Protein AF-A0A6P7SUE7-F1 (afdb_monomer_lite)

Foldseek 3Di:
DPPDPPPPDPPVVVPPDDDDDDDPPPCPVVDDDDDDAAQAADPPDPPPVLRCCSNPNDFQWKDAPRGIHRDLSRCVSNPDDSVRIHSDPPPDPPDPDDPDDADPDWDWDFDQFKTFTAGPVRHTPDIDTDDHDPPQWHQDPVVRGTDHDDDPVDDPADKDFDDPVQWDADPVRWIAGPQQRDTHDPVQWDDDPVGIIGHPPVDPNRVCPVVVVVVVVLVVCLVVLLVVLVVVLVVLVVPVVNVALLSVLVNQLSVLVNLLSVLVVCLVVDPDPVVNVVSVLSNQLSVQLNVLSVVLSVVVVCCVVVPVDDPDDPVVSVVSSVVSVCRSNVVSVVVSVVVVCVVPPPDCPVVVVVVVVVVVVVVVD

Radius of gyration: 38.29 Å; chains: 1; bounding box: 86×47×106 Å

Sequence (365 aa):
MMDIDLSLFPDKIQNHCQTLFEAPSNYKDYKYNCIHYVAKCPPDVTNASLVSSCMFGPMAIVKSNGTKFRNTHCAICNGFHINDIFCNVTIDERSPYLTPQYPLTIIFNYNDNYFEVSNMFQRKLYSKQLPSCSQGYFYDEQKKRCRHFHYNSRLDCTAKRLEKSEYYITSDGDLYLNASNILLNQSAFIHDPQGISICVNNRTHGMGKYYTFASYITLVGLVTSIPALFITIIVYLCIPDLLTLPGKLLISLLLSLFTAELLLLISPQVTSSSLCTTIAVLMHYFFLAAFFWMNVMSFDAWYTFSGFTPLRSTEKDTKRLVYYSLYAWICPLIIVTISLVFQYAPGNHALSQNMEKDFFVGLQI

Secondary structure (DSSP, 8-state):
-----GGGS-TTTTTT-----PPPS--GGG-PPPPP-B-S--TT---HHHHHHHHHS----EEETTEEESSHHHHHHTT--GGG-B------S--SS------S-EEEEEETTEEEEEETT--EEEEEEPPPPPTTEEEETTTTEEEE-----S-SS-EEEPPTTTEEE-TTSPEEETTTTEEE-TTSEEEETTEEEEE--S--SSTHHHHHHHHHHHHHHHHHHHHHHHHHHHHHHH-GGG-SHHHHHHHHHHHHHHHHHHHHHHGGG---HHHHHHHHHHHHHHHHHHHHHHHHHHHHHHHHHTT------HHHHHHHHHHHHHHHHHHHHHHHHHHHHHHHSTT-HHHHHHHHHHHHHHT--

Organism: NCBI:txid2607531

InterPro domains:
  IPR000832 GPCR, family 2, secretin-like [PF00002] (214-343)
  IPR017452 GPCR, rhodopsin-like, 7TM [PS50262] (208-365)
  IPR017981 GPCR, family 2-like, 7TM [PS50261] (214-365)
  IPR053231 G-protein coupled receptor LN-TM7 [PTHR45902] (92-346)
  IPR059445 Protein of unknown function DUF8401 [PF28443] (14-146)

pLDDT: mean 71.53, std 18.9, range [25.62, 96.62]

Structure (mmCIF, N/CA/C/O backbone):
data_AF-A0A6P7SUE7-F1
#
_entry.id   AF-A0A6P7SUE7-F1
#
loop_
_atom_site.group_PDB
_atom_site.id
_atom_site.type_symbol
_atom_site.label_atom_id
_atom_site.label_alt_id
_atom_site.label_comp_id
_atom_site.label_asym_id
_atom_site.label_entity_id
_atom_site.label_seq_id
_atom_site.pdbx_PDB_ins_code
_atom_site.Cartn_x
_atom_site.Cartn_y
_atom_site.Cartn_z
_atom_site.occupancy
_atom_site.B_iso_or_equiv
_atom_site.auth_seq_id
_atom_site.auth_comp_id
_atom_site.auth_asym_id
_atom_site.auth_atom_id
_atom_site.pdbx_PDB_model_num
ATOM 1 N N . MET A 1 1 ? 18.409 15.998 -56.924 1.00 26.27 1 MET A N 1
ATOM 2 C CA . MET A 1 1 ? 18.522 16.974 -55.828 1.00 26.27 1 MET A CA 1
ATOM 3 C C . MET A 1 1 ? 18.180 16.195 -54.576 1.00 26.27 1 MET A C 1
ATOM 5 O O . MET A 1 1 ? 17.036 15.793 -54.438 1.00 26.27 1 MET A O 1
ATOM 9 N N . MET A 1 2 ? 19.189 15.766 -53.818 1.00 25.62 2 MET A N 1
ATOM 10 C CA . MET A 1 2 ? 18.958 15.195 -52.491 1.00 25.62 2 MET A CA 1
ATOM 11 C C . MET A 1 2 ? 18.974 16.394 -51.556 1.00 25.62 2 MET A C 1
ATOM 13 O O . MET A 1 2 ? 20.034 16.986 -51.363 1.00 25.62 2 MET A O 1
ATOM 17 N N . ASP A 1 3 ? 17.800 16.795 -51.083 1.00 27.28 3 ASP A N 1
ATOM 18 C CA . ASP A 1 3 ? 17.699 17.759 -49.998 1.00 27.28 3 ASP A CA 1
ATOM 19 C C . ASP A 1 3 ? 18.236 17.074 -48.745 1.00 27.28 3 ASP A C 1
ATOM 21 O O . ASP A 1 3 ? 17.674 16.100 -48.243 1.00 27.28 3 ASP A O 1
ATOM 25 N N . ILE A 1 4 ? 19.404 17.532 -48.309 1.00 36.34 4 ILE A N 1
ATOM 26 C CA . ILE A 1 4 ? 19.971 17.166 -47.020 1.00 36.34 4 ILE A CA 1
ATOM 27 C C . ILE A 1 4 ? 19.111 17.884 -45.986 1.00 36.34 4 ILE A C 1
ATOM 29 O O . ILE A 1 4 ? 19.088 19.114 -45.950 1.00 36.34 4 ILE A O 1
ATOM 33 N N . ASP A 1 5 ? 18.382 17.123 -45.175 1.00 35.59 5 ASP A N 1
ATOM 34 C CA . ASP A 1 5 ? 17.567 17.679 -44.102 1.00 35.59 5 ASP A CA 1
ATOM 35 C C . ASP A 1 5 ? 18.487 18.216 -42.993 1.00 35.59 5 ASP A C 1
ATOM 37 O O . ASP A 1 5 ? 19.014 17.477 -42.158 1.00 35.59 5 ASP A O 1
ATOM 41 N N . LEU A 1 6 ? 18.742 19.526 -43.039 1.00 40.97 6 LEU A N 1
ATOM 42 C CA . LEU A 1 6 ? 19.613 20.245 -42.105 1.00 40.97 6 LEU A CA 1
ATOM 43 C C . LEU A 1 6 ? 19.060 20.302 -40.669 1.00 40.97 6 LEU A C 1
ATOM 45 O O . LEU A 1 6 ? 19.772 20.758 -39.778 1.00 40.97 6 LEU A O 1
ATOM 49 N N . SER A 1 7 ? 17.840 19.815 -40.425 1.00 41.00 7 SER A N 1
ATOM 50 C CA . SER A 1 7 ? 17.210 19.773 -39.095 1.00 41.00 7 SER A CA 1
ATOM 51 C C . SER A 1 7 ? 17.812 18.732 -38.138 1.00 41.00 7 SER A C 1
ATOM 53 O O . SER A 1 7 ? 17.554 18.767 -36.937 1.00 41.00 7 SER A O 1
ATOM 55 N N . LEU A 1 8 ? 18.648 17.820 -38.643 1.00 38.12 8 LEU A N 1
ATOM 56 C CA . LEU A 1 8 ? 19.367 16.824 -37.837 1.00 38.12 8 LEU A CA 1
ATOM 57 C C . LEU A 1 8 ? 20.629 17.371 -37.152 1.00 38.12 8 LEU A C 1
ATOM 59 O O . LEU A 1 8 ? 21.235 16.667 -36.340 1.00 38.12 8 LEU A O 1
ATOM 63 N N . PHE A 1 9 ? 21.040 18.605 -37.456 1.00 41.75 9 PHE A N 1
ATOM 64 C CA . PHE A 1 9 ? 22.158 19.254 -36.779 1.00 41.75 9 PHE A CA 1
ATOM 65 C C . PHE A 1 9 ? 21.644 20.141 -35.638 1.00 41.75 9 PHE A C 1
ATOM 67 O O . PHE A 1 9 ? 20.694 20.891 -35.835 1.00 41.75 9 PHE A O 1
ATOM 74 N N . PRO A 1 10 ? 22.256 20.092 -34.442 1.00 42.06 10 PRO A N 1
ATOM 75 C CA . PRO A 1 10 ? 21.821 20.913 -33.318 1.00 42.06 10 PRO A CA 1
ATOM 76 C C . PRO A 1 10 ? 21.909 22.411 -33.664 1.00 42.06 10 PRO A C 1
ATOM 78 O O . PRO A 1 10 ? 22.956 22.873 -34.127 1.00 42.06 10 PRO A O 1
ATOM 81 N N . ASP A 1 11 ? 20.840 23.165 -33.366 1.00 44.19 11 ASP A N 1
ATOM 82 C CA . ASP A 1 11 ? 20.617 24.595 -33.691 1.00 44.19 11 ASP A CA 1
ATOM 83 C C . ASP A 1 11 ? 21.818 25.525 -33.418 1.00 44.19 11 ASP A C 1
ATOM 85 O O . ASP A 1 11 ? 21.975 26.587 -34.022 1.00 44.19 11 ASP A O 1
ATOM 89 N N . LYS A 1 12 ? 22.718 25.125 -32.514 1.00 42.38 12 LYS A N 1
ATOM 90 C CA . LYS A 1 12 ? 23.918 25.882 -32.137 1.00 42.38 12 LYS A CA 1
ATOM 91 C C . LYS A 1 12 ? 24.959 26.029 -33.253 1.00 42.38 12 LYS A C 1
ATOM 93 O O . LYS A 1 12 ? 25.759 26.958 -33.183 1.00 42.38 12 LYS A O 1
ATOM 98 N N . ILE A 1 13 ? 24.980 25.146 -34.255 1.00 43.06 13 ILE A N 1
ATOM 99 C CA . ILE A 1 13 ? 25.956 25.215 -35.362 1.00 43.06 13 ILE A CA 1
ATOM 100 C C . ILE A 1 13 ? 25.494 26.200 -36.450 1.00 43.06 13 ILE A C 1
ATOM 102 O O . ILE A 1 13 ? 26.318 26.868 -37.074 1.00 43.06 13 ILE A O 1
ATOM 106 N N . GLN A 1 14 ? 24.180 26.352 -36.632 1.00 47.09 14 GLN A N 1
ATOM 107 C CA . GLN A 1 14 ? 23.591 27.112 -37.738 1.00 47.09 14 GLN A CA 1
ATOM 108 C C . GLN A 1 14 ? 23.792 28.633 -37.614 1.00 47.09 14 GLN A C 1
ATOM 110 O O . GLN A 1 14 ? 23.906 29.326 -38.621 1.00 47.09 14 GLN A O 1
ATOM 115 N N . ASN A 1 15 ? 23.908 29.154 -36.388 1.00 47.03 15 ASN A N 1
ATOM 116 C CA . ASN A 1 15 ? 23.957 30.600 -36.135 1.00 47.03 15 ASN A CA 1
ATOM 117 C C . ASN A 1 15 ? 25.373 31.210 -36.120 1.00 47.03 15 ASN A C 1
ATOM 119 O O . ASN A 1 15 ? 25.508 32.429 -35.998 1.00 47.03 15 ASN A O 1
ATOM 123 N N . HIS A 1 16 ? 26.438 30.405 -36.230 1.00 48.19 16 HIS A N 1
ATOM 124 C CA . HIS A 1 16 ? 27.827 30.891 -36.129 1.00 48.19 16 HIS A CA 1
ATOM 125 C C . HIS A 1 16 ? 28.758 30.480 -37.274 1.00 48.19 16 HIS A C 1
ATOM 127 O O . HIS A 1 16 ? 29.908 30.915 -37.298 1.00 48.19 16 HIS A O 1
ATOM 133 N N . CYS A 1 17 ? 28.298 29.694 -38.246 1.00 48.47 17 CYS A N 1
ATOM 134 C CA . CYS A 1 17 ? 29.107 29.308 -39.399 1.00 48.47 17 CYS A CA 1
ATOM 135 C C . CYS A 1 17 ? 28.273 29.368 -40.682 1.00 48.47 17 CYS A C 1
ATOM 137 O O . CYS A 1 17 ? 27.274 28.667 -40.809 1.00 48.47 17 CYS A O 1
ATOM 139 N N . GLN A 1 18 ? 28.710 30.163 -41.665 1.00 47.06 18 GLN A N 1
ATOM 140 C CA . GLN A 1 18 ? 28.235 30.018 -43.041 1.00 47.06 18 GLN A CA 1
ATOM 141 C C . GLN A 1 18 ? 28.885 28.770 -43.641 1.00 47.06 18 GLN A C 1
ATOM 143 O O . GLN A 1 18 ? 30.049 28.783 -44.036 1.00 47.06 18 GLN A O 1
ATOM 148 N N . THR A 1 19 ? 28.142 27.669 -43.692 1.00 44.56 19 THR A N 1
ATOM 149 C CA . THR A 1 19 ? 28.568 26.466 -44.409 1.00 44.56 19 THR A CA 1
ATOM 150 C C . THR A 1 19 ? 28.416 26.695 -45.910 1.00 44.56 19 THR A C 1
ATOM 152 O O . THR A 1 19 ? 27.313 26.615 -46.450 1.00 44.56 19 THR A O 1
ATOM 155 N N . LEU A 1 20 ? 29.523 26.992 -46.589 1.00 42.16 20 LEU A N 1
ATOM 156 C CA . LEU A 1 20 ? 29.596 27.005 -48.048 1.00 42.16 20 LEU A CA 1
ATOM 157 C C . LEU A 1 20 ? 29.925 25.594 -48.541 1.00 42.16 20 LEU A C 1
ATOM 159 O O . LEU A 1 20 ? 31.029 25.091 -48.336 1.00 42.16 20 LEU A O 1
ATOM 163 N N . PHE A 1 21 ? 28.951 24.953 -49.183 1.00 41.53 21 PHE A N 1
ATOM 164 C CA . PHE A 1 21 ? 29.147 23.688 -49.882 1.00 41.53 21 PHE A CA 1
ATOM 165 C C . PHE A 1 21 ? 29.489 23.974 -51.344 1.00 41.53 21 PHE A C 1
ATOM 167 O O . PHE A 1 21 ? 28.597 24.111 -52.179 1.00 41.53 21 PHE A O 1
ATOM 174 N N . GLU A 1 22 ? 30.777 24.054 -51.665 1.00 44.50 22 GLU A N 1
ATOM 175 C CA . GLU A 1 22 ? 31.238 24.003 -53.053 1.00 44.50 22 GLU A CA 1
ATOM 176 C C . GLU A 1 22 ? 31.710 22.590 -53.392 1.00 44.50 22 GLU A C 1
ATOM 178 O O . GLU A 1 22 ? 32.523 21.987 -52.689 1.00 44.50 22 GLU A O 1
ATOM 183 N N . ALA A 1 23 ? 31.170 22.041 -54.481 1.00 44.22 23 ALA A N 1
ATOM 184 C CA . ALA A 1 23 ? 31.605 20.752 -54.990 1.00 44.22 23 ALA A CA 1
ATOM 185 C C . ALA A 1 23 ? 33.048 20.871 -55.522 1.00 44.22 23 ALA A C 1
ATOM 187 O O . ALA A 1 23 ? 33.330 21.790 -56.295 1.00 44.22 23 ALA A O 1
ATOM 188 N N . PRO A 1 24 ? 33.963 19.947 -55.175 1.00 45.50 24 PRO A N 1
ATOM 189 C CA . PRO A 1 24 ? 35.314 19.941 -55.722 1.00 45.50 24 PRO A CA 1
ATOM 190 C C . PRO A 1 24 ? 35.286 19.885 -57.255 1.00 45.50 24 PRO A C 1
ATOM 192 O O . PRO A 1 24 ? 34.465 19.196 -57.859 1.00 45.50 24 PRO A O 1
ATOM 195 N N . SER A 1 25 ? 36.215 20.572 -57.911 1.00 48.16 25 SER A N 1
ATOM 196 C CA . SER A 1 25 ? 36.227 20.810 -59.363 1.00 48.16 25 SER A CA 1
ATOM 197 C C . SER A 1 25 ? 36.396 19.560 -60.251 1.00 48.16 25 SER A C 1
ATOM 199 O O . SER A 1 25 ? 36.307 19.666 -61.474 1.00 48.16 25 SER A O 1
ATOM 201 N N . ASN A 1 26 ? 36.574 18.367 -59.672 1.00 51.09 26 ASN A N 1
ATOM 202 C CA . ASN A 1 26 ? 36.897 17.125 -60.385 1.00 51.09 26 ASN A CA 1
ATOM 203 C C . ASN A 1 26 ? 35.779 16.056 -60.330 1.00 51.09 26 ASN A C 1
ATOM 205 O O . ASN A 1 26 ? 36.039 14.874 -60.135 1.00 51.09 26 ASN A O 1
ATOM 209 N N . TYR A 1 27 ? 34.513 16.466 -60.486 1.00 50.97 27 TYR A N 1
ATOM 210 C CA . TYR A 1 27 ? 33.320 15.607 -60.321 1.00 50.97 27 TYR A CA 1
ATOM 211 C C . TYR A 1 27 ? 32.666 15.120 -61.633 1.00 50.97 27 TYR A C 1
ATOM 213 O O . TYR A 1 27 ? 31.478 14.793 -61.656 1.00 50.97 27 TYR A O 1
ATOM 221 N N . LYS A 1 28 ? 33.401 15.053 -62.755 1.00 51.47 28 LYS A N 1
ATOM 222 C CA . LYS A 1 28 ? 32.833 14.535 -64.021 1.00 51.47 28 LYS A CA 1
ATOM 223 C C . LYS A 1 28 ? 32.430 13.056 -63.928 1.00 51.47 28 LYS A C 1
ATOM 225 O O . LYS A 1 28 ? 31.407 12.697 -64.500 1.00 51.47 28 LYS A O 1
ATOM 230 N N . ASP A 1 29 ? 33.146 12.262 -63.134 1.00 49.25 29 ASP A N 1
ATOM 231 C CA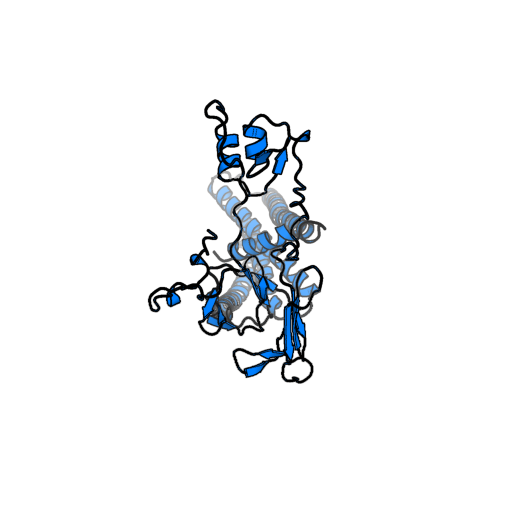 . ASP A 1 29 ? 32.909 10.816 -62.984 1.00 49.25 29 ASP A CA 1
ATOM 232 C C . ASP A 1 29 ? 31.692 10.474 -62.107 1.00 49.25 29 ASP A C 1
ATOM 234 O O . ASP A 1 29 ? 31.211 9.344 -62.110 1.00 49.25 29 ASP A O 1
ATOM 238 N N . TYR A 1 30 ? 31.162 11.461 -61.379 1.00 47.84 30 TYR A N 1
ATOM 239 C CA . TYR A 1 30 ? 30.025 11.311 -60.465 1.00 47.84 30 TYR A CA 1
ATOM 240 C C . TYR A 1 30 ? 28.757 12.016 -60.971 1.00 47.84 30 TYR A C 1
ATOM 242 O O . TYR A 1 30 ? 27.761 12.111 -60.248 1.00 47.84 30 TYR A O 1
ATOM 250 N N . LYS A 1 31 ? 28.764 12.534 -62.209 1.00 43.44 31 LYS A N 1
ATOM 251 C CA . LYS A 1 31 ? 27.545 13.049 -62.842 1.00 43.44 31 LYS A CA 1
ATOM 252 C C . LYS A 1 31 ? 26.637 11.878 -63.207 1.00 43.44 31 LYS A C 1
ATOM 254 O O . LYS A 1 31 ? 26.906 11.130 -64.140 1.00 43.44 31 LYS A O 1
ATOM 259 N N . TYR A 1 32 ? 25.534 11.749 -62.479 1.00 48.88 32 TYR A N 1
ATOM 260 C CA . TYR A 1 32 ? 24.474 10.808 -62.816 1.00 48.88 32 TYR A CA 1
ATOM 261 C C . TYR A 1 32 ? 23.813 11.202 -64.141 1.00 48.88 32 TYR A C 1
ATOM 263 O O . TYR A 1 32 ? 23.364 12.338 -64.304 1.00 48.88 32 TYR A O 1
ATOM 271 N N . ASN A 1 33 ? 23.691 10.250 -65.067 1.00 54.59 33 ASN A N 1
ATOM 272 C CA . ASN A 1 33 ? 22.820 10.418 -66.225 1.00 54.59 33 ASN A CA 1
ATOM 273 C C . ASN A 1 33 ? 21.359 10.367 -65.761 1.00 54.59 33 ASN A C 1
ATOM 275 O O . ASN A 1 33 ? 20.924 9.390 -65.149 1.00 54.59 33 ASN A O 1
ATOM 279 N N . CYS A 1 34 ? 20.593 11.418 -66.054 1.00 55.47 34 CYS A N 1
ATOM 280 C CA . CYS A 1 34 ? 19.168 11.458 -65.748 1.00 55.47 34 CYS A CA 1
ATOM 281 C C . CYS A 1 34 ? 18.433 10.371 -66.542 1.00 55.47 34 CYS A C 1
ATOM 283 O O . CYS A 1 34 ? 18.414 10.384 -67.772 1.00 55.47 34 CYS A O 1
ATOM 285 N N . ILE A 1 35 ? 17.803 9.431 -65.838 1.00 67.44 35 ILE A N 1
ATOM 286 C CA . ILE A 1 35 ? 16.925 8.441 -66.461 1.00 67.44 35 ILE A CA 1
ATOM 287 C C . ILE A 1 35 ? 15.592 9.133 -66.742 1.00 67.44 35 ILE A C 1
ATOM 289 O O . ILE A 1 35 ? 14.956 9.637 -65.820 1.00 67.44 35 ILE A O 1
ATOM 293 N N . HIS A 1 36 ? 15.155 9.152 -67.999 1.00 76.69 36 HIS A N 1
ATOM 294 C CA . HIS A 1 36 ? 13.821 9.641 -68.342 1.00 76.69 36 HIS A CA 1
ATOM 295 C C . HIS A 1 36 ? 12.750 8.659 -67.849 1.00 76.69 36 HIS A C 1
ATOM 297 O O . HIS A 1 36 ? 12.819 7.458 -68.126 1.00 76.69 36 HIS A O 1
ATOM 303 N N . TYR A 1 37 ? 11.763 9.174 -67.115 1.00 81.88 37 TYR A N 1
ATOM 304 C CA . TYR A 1 37 ? 10.612 8.422 -66.618 1.00 81.88 37 TYR A CA 1
ATOM 305 C C . TYR A 1 37 ? 9.365 9.311 -66.548 1.00 81.88 37 TYR A C 1
ATOM 307 O O . TYR A 1 37 ? 9.455 10.533 -66.421 1.00 81.88 37 TYR A O 1
ATOM 315 N N . VAL A 1 38 ? 8.190 8.686 -66.600 1.00 85.94 38 VAL A N 1
ATOM 316 C CA . VAL A 1 38 ? 6.897 9.360 -66.445 1.00 85.94 38 VAL A CA 1
ATOM 317 C C . VAL A 1 38 ? 6.586 9.529 -64.956 1.00 85.94 38 VAL A C 1
ATOM 319 O O . VAL A 1 38 ? 6.549 8.557 -64.199 1.00 85.94 38 VAL A O 1
ATOM 322 N N . ALA A 1 39 ? 6.383 10.777 -64.533 1.00 84.56 39 ALA A N 1
ATOM 323 C CA . ALA A 1 39 ? 6.212 11.172 -63.130 1.00 84.56 39 ALA A CA 1
ATOM 324 C C . ALA A 1 39 ? 4.838 11.787 -62.813 1.00 84.56 39 ALA A C 1
ATOM 326 O O . ALA A 1 39 ? 4.621 12.255 -61.698 1.00 84.56 39 ALA A O 1
ATOM 327 N N . LYS A 1 40 ? 3.941 11.850 -63.801 1.00 87.50 40 LYS A N 1
ATOM 328 C CA . LYS A 1 40 ? 2.629 12.495 -63.695 1.00 87.50 40 LYS A CA 1
ATOM 329 C C . LYS A 1 40 ? 1.543 11.587 -64.267 1.00 87.50 40 LYS A C 1
ATOM 331 O O . LYS A 1 40 ? 1.816 10.757 -65.134 1.00 87.50 40 LYS A O 1
ATOM 336 N N . CYS A 1 41 ? 0.330 11.766 -63.763 1.00 87.44 41 CYS A N 1
ATOM 337 C CA . CYS A 1 41 ? -0.878 11.149 -64.295 1.00 87.44 41 CYS A CA 1
ATOM 338 C C . CYS A 1 41 ? -1.450 11.961 -65.470 1.00 87.44 41 CYS A C 1
ATOM 340 O O . CYS A 1 41 ? -1.225 13.176 -65.513 1.00 87.44 41 CYS A O 1
ATOM 342 N N . PRO A 1 42 ? -2.225 11.333 -66.372 1.00 88.12 42 PRO A N 1
ATOM 343 C CA . PRO A 1 42 ? -3.068 12.045 -67.328 1.00 88.12 42 PRO A CA 1
ATOM 344 C C . PRO A 1 42 ? -4.078 12.965 -66.616 1.00 88.12 42 PRO A C 1
ATOM 346 O O . PRO A 1 42 ? -4.513 12.642 -65.506 1.00 88.12 42 PRO A O 1
ATOM 349 N N . PRO A 1 43 ? -4.474 14.091 -67.236 1.00 80.44 43 PRO A N 1
ATOM 350 C CA . PRO A 1 43 ? -5.407 15.053 -66.641 1.00 80.44 43 PRO A CA 1
ATOM 351 C C . PRO A 1 43 ? -6.826 14.492 -66.434 1.00 80.44 43 PRO A C 1
ATOM 353 O O . PRO A 1 43 ? -7.598 15.062 -65.670 1.00 80.44 43 PRO A O 1
ATOM 356 N N . ASP A 1 44 ? -7.148 13.362 -67.065 1.00 79.56 44 ASP A N 1
ATOM 357 C CA . ASP A 1 44 ? -8.484 12.754 -67.072 1.00 79.56 44 ASP A CA 1
ATOM 358 C C . ASP A 1 44 ? -8.749 11.860 -65.841 1.00 79.56 44 ASP A C 1
ATOM 360 O O . ASP A 1 44 ? -9.854 11.350 -65.647 1.00 79.56 44 ASP A O 1
ATOM 364 N N . VAL A 1 45 ? -7.736 11.646 -64.992 1.00 80.38 45 VAL A N 1
ATOM 365 C CA . VAL A 1 45 ? -7.837 10.788 -63.804 1.00 80.38 45 VAL A CA 1
ATOM 366 C C . VAL A 1 45 ? -8.437 11.566 -62.631 1.00 80.38 45 VAL A C 1
ATOM 368 O O . VAL A 1 45 ? -7.792 12.426 -62.037 1.00 80.38 45 VAL A O 1
ATOM 371 N N . THR A 1 46 ? -9.660 11.209 -62.236 1.00 76.06 46 THR A N 1
ATOM 372 C CA . THR A 1 46 ? -10.417 11.871 -61.152 1.00 76.06 46 THR A CA 1
ATOM 373 C C . THR A 1 46 ? -10.047 11.400 -59.741 1.00 76.06 46 THR A C 1
ATOM 375 O O . THR A 1 46 ? -10.437 12.021 -58.751 1.00 76.06 46 THR A O 1
ATOM 378 N N . ASN A 1 47 ? -9.279 10.313 -59.611 1.00 82.19 47 ASN A N 1
ATOM 379 C CA . ASN A 1 47 ? -8.882 9.768 -58.314 1.00 82.19 47 ASN A CA 1
ATOM 380 C C . ASN A 1 47 ? -7.698 10.551 -57.713 1.00 82.19 47 ASN A C 1
ATOM 382 O O . ASN A 1 47 ? -6.531 10.221 -57.935 1.00 82.19 47 ASN A O 1
ATOM 386 N N . ALA A 1 48 ? -8.009 11.572 -56.909 1.00 81.25 48 ALA A N 1
ATOM 387 C CA . ALA A 1 48 ? -7.025 12.447 -56.267 1.00 81.25 48 ALA A CA 1
ATOM 388 C C . ALA A 1 48 ? -6.017 11.697 -55.374 1.00 81.25 48 ALA A C 1
ATOM 390 O O . ALA A 1 48 ? -4.848 12.080 -55.306 1.00 81.25 48 ALA A O 1
ATOM 391 N N . SER A 1 49 ? -6.437 10.601 -54.729 1.00 84.31 49 SER A N 1
ATOM 392 C CA . SER A 1 49 ? -5.545 9.780 -53.905 1.00 84.31 49 SER A CA 1
ATOM 393 C C . SER A 1 49 ? -4.466 9.118 -54.765 1.00 84.31 49 SER A C 1
ATOM 395 O O . SER A 1 49 ? -3.282 9.246 -54.463 1.00 84.31 49 SER A O 1
ATOM 397 N N . LEU A 1 50 ? -4.838 8.530 -55.905 1.00 82.88 50 LEU A N 1
ATOM 398 C CA . LEU A 1 50 ? -3.887 7.896 -56.824 1.00 82.88 50 LEU A CA 1
ATOM 399 C C . LEU A 1 50 ? -2.901 8.904 -57.439 1.00 82.88 50 LEU A C 1
ATOM 401 O O . LEU A 1 50 ? -1.704 8.621 -57.538 1.00 82.88 50 LEU A O 1
ATOM 405 N N . VAL A 1 51 ? -3.386 10.098 -57.794 1.00 83.88 51 VAL A N 1
ATOM 406 C CA . VAL A 1 51 ? -2.541 11.201 -58.281 1.00 83.88 51 VAL A CA 1
ATOM 407 C C . VAL A 1 51 ? -1.533 11.622 -57.208 1.00 83.88 51 VAL A C 1
ATOM 409 O O . VAL A 1 51 ? -0.341 11.754 -57.499 1.00 83.88 51 VAL A O 1
ATOM 412 N N . SER A 1 52 ? -1.979 11.749 -55.953 1.00 84.31 52 SER A N 1
ATOM 413 C CA . SER A 1 52 ? -1.095 12.071 -54.828 1.00 84.31 52 SER A CA 1
ATOM 414 C C . SER A 1 52 ? -0.046 10.978 -54.584 1.00 84.31 52 SER A C 1
ATOM 416 O O . SER A 1 52 ? 1.132 11.287 -54.411 1.00 84.31 52 SER A O 1
ATOM 418 N N . SER A 1 53 ? -0.417 9.696 -54.678 1.00 85.88 53 SER A N 1
ATOM 419 C CA . SER A 1 53 ? 0.513 8.572 -54.524 1.00 85.88 53 SER A CA 1
ATOM 420 C C . SER A 1 53 ? 1.527 8.484 -55.673 1.00 85.88 53 SER A C 1
ATOM 422 O O . SER A 1 53 ? 2.678 8.115 -55.448 1.00 85.88 53 SER A O 1
ATOM 424 N N . CYS A 1 54 ? 1.164 8.881 -56.896 1.00 84.06 54 CYS A N 1
ATOM 425 C CA . CYS A 1 54 ? 2.121 8.998 -58.002 1.00 84.06 54 CYS A CA 1
ATOM 426 C C . CYS A 1 54 ? 3.153 10.119 -57.749 1.00 84.06 54 CYS A C 1
ATOM 428 O O . CYS A 1 54 ? 4.359 9.896 -57.897 1.00 84.06 54 CYS A O 1
ATOM 430 N N . MET A 1 55 ? 2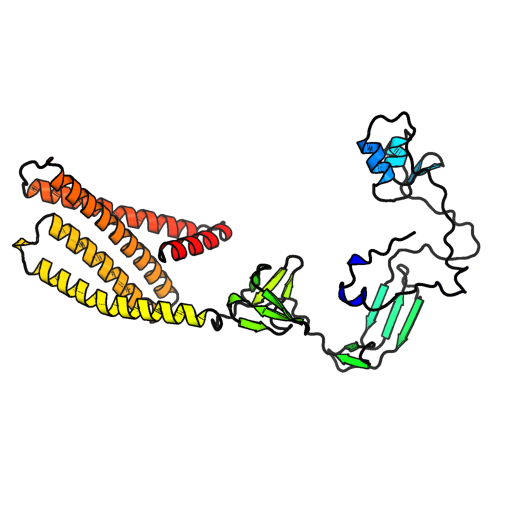.714 11.302 -57.299 1.00 82.56 55 MET A N 1
ATOM 431 C CA . MET A 1 55 ? 3.594 12.469 -57.106 1.00 82.56 55 MET A CA 1
ATOM 432 C C . MET A 1 55 ? 4.416 12.445 -55.810 1.00 82.56 55 MET A C 1
ATOM 434 O O . MET A 1 55 ? 5.567 12.880 -55.809 1.00 82.56 55 MET A O 1
ATOM 438 N N . PHE A 1 56 ? 3.872 11.912 -54.718 1.00 81.00 56 PHE A N 1
ATOM 439 C CA . PHE A 1 56 ? 4.492 11.970 -53.385 1.00 81.00 56 PHE A CA 1
ATOM 440 C C . PHE A 1 56 ? 4.812 10.596 -52.794 1.00 81.00 56 PHE A C 1
ATOM 442 O O . PHE A 1 56 ? 5.514 10.514 -51.791 1.00 81.00 56 PHE A O 1
ATOM 449 N N . GLY A 1 57 ? 4.347 9.513 -53.421 1.00 71.56 57 GLY A N 1
ATOM 450 C CA . GLY A 1 57 ? 4.704 8.159 -53.010 1.00 71.56 57 GLY A CA 1
ATOM 451 C C . GLY A 1 57 ? 6.189 7.842 -53.226 1.00 71.56 57 GLY A C 1
ATOM 452 O O . GLY A 1 57 ? 6.881 8.554 -53.968 1.00 71.56 57 GLY A O 1
ATOM 453 N N . PRO A 1 58 ? 6.679 6.754 -52.606 1.00 70.00 58 PRO A N 1
ATOM 454 C CA . PRO A 1 58 ? 8.081 6.354 -52.661 1.00 70.00 58 PRO A CA 1
ATOM 455 C C . PRO A 1 58 ? 8.552 6.187 -54.108 1.00 70.00 58 PRO A C 1
ATOM 457 O O . PRO A 1 58 ? 7.831 5.663 -54.960 1.00 70.00 58 PRO A O 1
ATOM 460 N N . MET A 1 59 ? 9.765 6.663 -54.393 1.00 74.69 59 MET A N 1
ATOM 461 C CA . MET A 1 59 ? 10.355 6.587 -55.726 1.00 74.69 59 MET A CA 1
ATOM 462 C C . MET A 1 59 ? 11.001 5.216 -55.931 1.00 74.69 59 MET A C 1
ATOM 464 O O . MET A 1 59 ? 11.984 4.882 -55.276 1.00 74.69 59 MET A O 1
ATOM 468 N N . ALA A 1 60 ? 10.462 4.444 -56.869 1.00 78.44 60 ALA A N 1
ATOM 469 C CA . ALA A 1 60 ? 10.996 3.153 -57.282 1.00 78.44 60 ALA A CA 1
ATOM 470 C C . ALA A 1 60 ? 10.697 2.984 -58.771 1.00 78.44 60 ALA A C 1
ATOM 472 O O . ALA A 1 60 ? 9.548 2.766 -59.143 1.00 78.44 60 ALA A O 1
ATOM 473 N N . ILE A 1 61 ? 11.704 3.145 -59.636 1.00 79.38 61 ILE A N 1
ATOM 474 C CA . ILE A 1 61 ? 11.464 3.134 -61.083 1.00 79.38 61 ILE A CA 1
ATOM 475 C C . ILE A 1 61 ? 10.935 1.760 -61.491 1.00 79.38 61 ILE A C 1
ATOM 477 O O . ILE A 1 61 ? 11.607 0.750 -61.298 1.00 79.38 61 ILE A O 1
ATOM 481 N N . VAL A 1 62 ? 9.752 1.740 -62.098 1.00 82.12 62 VAL A N 1
ATOM 482 C CA . VAL A 1 62 ? 9.139 0.525 -62.641 1.00 82.12 62 VAL A CA 1
ATOM 483 C C . VAL A 1 62 ? 9.029 0.614 -64.153 1.00 82.12 62 VAL A C 1
ATOM 485 O O . VAL A 1 62 ? 8.979 1.710 -64.719 1.00 82.12 62 VAL A O 1
ATOM 488 N N . LYS A 1 63 ? 8.987 -0.537 -64.822 1.00 83.19 63 LYS A N 1
ATOM 489 C CA . LYS A 1 63 ? 8.834 -0.622 -66.275 1.00 83.19 63 LYS A CA 1
ATOM 490 C C . LYS A 1 63 ? 7.561 -1.379 -66.622 1.00 83.19 63 LYS A C 1
ATOM 492 O O . LYS A 1 63 ? 7.333 -2.467 -66.106 1.00 83.19 63 LYS A O 1
ATOM 497 N N . SER A 1 64 ? 6.770 -0.831 -67.536 1.00 83.00 64 SER A N 1
ATOM 498 C CA . SER A 1 64 ? 5.649 -1.542 -68.151 1.00 83.00 64 SER A CA 1
ATOM 499 C C . SER A 1 64 ? 5.611 -1.225 -69.641 1.00 83.00 64 SER A C 1
ATOM 501 O O . SER A 1 64 ? 5.776 -0.070 -70.034 1.00 83.00 64 SER A O 1
ATOM 503 N N . ASN A 1 65 ? 5.503 -2.268 -70.467 1.00 83.25 65 ASN A N 1
ATOM 504 C CA . ASN A 1 65 ? 5.477 -2.187 -71.932 1.00 83.25 65 ASN A CA 1
ATOM 505 C C . ASN A 1 65 ? 6.540 -1.244 -72.555 1.00 83.25 65 ASN A C 1
ATOM 507 O O . ASN A 1 65 ? 6.253 -0.441 -73.436 1.00 83.25 65 ASN A O 1
ATOM 511 N N . GLY A 1 66 ? 7.779 -1.282 -72.047 1.00 77.94 66 GLY A N 1
ATOM 512 C CA . GLY A 1 66 ? 8.890 -0.460 -72.556 1.00 77.94 66 GLY A CA 1
ATOM 513 C C . GLY A 1 66 ? 9.041 0.925 -71.914 1.00 77.94 66 GLY A C 1
ATOM 514 O O . GLY A 1 66 ? 10.152 1.454 -71.903 1.00 77.94 66 GLY A O 1
ATOM 515 N N . THR A 1 67 ? 7.992 1.463 -71.292 1.00 84.00 67 THR A N 1
ATOM 516 C CA . THR A 1 67 ? 8.001 2.783 -70.646 1.00 84.00 67 THR A CA 1
ATOM 517 C C . THR A 1 67 ? 8.422 2.686 -69.180 1.00 84.00 67 THR A C 1
ATOM 519 O O . THR A 1 67 ? 8.041 1.754 -68.470 1.00 84.00 67 THR A O 1
ATOM 522 N N . LYS A 1 68 ? 9.227 3.652 -68.718 1.00 85.56 68 LYS A N 1
ATOM 523 C CA . LYS A 1 68 ? 9.671 3.771 -67.321 1.00 85.56 68 LYS A CA 1
ATOM 524 C C . LYS A 1 68 ? 8.790 4.767 -66.570 1.00 85.56 68 LYS A C 1
ATOM 526 O O . LYS A 1 68 ? 8.585 5.884 -67.042 1.00 85.56 68 LYS A O 1
ATOM 531 N N . PHE A 1 69 ? 8.329 4.392 -65.384 1.00 85.06 69 PHE A N 1
ATOM 532 C CA . PHE A 1 69 ? 7.507 5.225 -64.505 1.00 85.06 69 PHE A CA 1
ATOM 533 C C . PHE A 1 69 ? 8.233 5.484 -63.187 1.00 85.06 69 PHE A C 1
ATOM 535 O O . PHE A 1 69 ? 9.021 4.656 -62.736 1.00 85.06 69 PHE A O 1
ATOM 542 N N . ARG A 1 70 ? 7.953 6.631 -62.558 1.00 81.94 70 ARG A N 1
ATOM 543 C CA . ARG A 1 70 ? 8.557 7.052 -61.280 1.00 81.94 70 ARG A CA 1
ATOM 544 C C . ARG A 1 70 ? 8.346 6.042 -60.148 1.00 81.94 70 ARG A C 1
ATOM 546 O O . ARG A 1 70 ? 9.237 5.856 -59.323 1.00 81.94 70 ARG A O 1
ATOM 553 N N . ASN A 1 71 ? 7.149 5.463 -60.090 1.00 86.12 71 ASN A N 1
ATOM 554 C CA . ASN A 1 71 ? 6.726 4.448 -59.133 1.00 86.12 71 ASN A CA 1
ATOM 555 C C . ASN A 1 71 ? 5.553 3.630 -59.697 1.00 86.12 71 ASN A C 1
ATOM 557 O O . ASN A 1 71 ? 5.006 3.954 -60.757 1.00 86.12 71 ASN A O 1
ATOM 561 N N . THR A 1 72 ? 5.167 2.571 -58.984 1.00 85.56 72 THR A N 1
ATOM 562 C CA . THR A 1 72 ? 4.018 1.712 -59.319 1.00 85.56 72 THR A CA 1
ATOM 563 C C . THR A 1 72 ? 2.724 2.513 -59.451 1.00 85.56 72 THR A C 1
ATOM 565 O O . THR A 1 72 ? 1.971 2.303 -60.396 1.00 85.56 72 THR A O 1
ATOM 568 N N . HIS A 1 73 ? 2.493 3.490 -58.570 1.00 87.56 73 HIS A N 1
ATOM 569 C CA . HIS A 1 73 ? 1.305 4.344 -58.615 1.00 87.56 73 HIS A CA 1
ATOM 570 C C . HIS A 1 73 ? 1.227 5.170 -59.901 1.00 87.56 73 HIS A C 1
ATOM 572 O O . HIS A 1 73 ? 0.151 5.277 -60.479 1.00 87.56 73 HIS A O 1
ATOM 578 N N . CYS A 1 74 ? 2.346 5.699 -60.402 1.00 87.69 74 CYS A N 1
ATOM 579 C CA . CYS A 1 74 ? 2.374 6.404 -61.680 1.00 87.69 74 CYS A CA 1
ATOM 580 C C . CYS A 1 74 ? 2.114 5.474 -62.867 1.00 87.69 74 CYS A C 1
ATOM 582 O O . CYS A 1 74 ? 1.468 5.904 -63.817 1.00 87.69 74 CYS A O 1
ATOM 584 N N . ALA A 1 75 ? 2.566 4.217 -62.825 1.00 88.19 75 ALA A N 1
ATOM 585 C CA . ALA A 1 75 ? 2.227 3.240 -63.860 1.00 88.19 75 ALA A CA 1
ATOM 586 C C . ALA A 1 75 ? 0.718 2.926 -63.853 1.00 88.19 75 ALA A C 1
ATOM 588 O O . ALA A 1 75 ? 0.070 3.023 -64.892 1.00 88.19 75 ALA A O 1
ATOM 589 N N . ILE A 1 76 ? 0.135 2.676 -62.675 1.00 87.56 76 ILE A N 1
ATOM 590 C CA . ILE A 1 76 ? -1.308 2.419 -62.519 1.00 87.56 76 ILE A CA 1
ATOM 591 C C . ILE A 1 76 ? -2.138 3.619 -62.979 1.00 87.56 76 ILE A C 1
ATOM 593 O O . ILE A 1 76 ? -3.114 3.474 -63.709 1.00 87.56 76 ILE A O 1
ATOM 597 N N . CYS A 1 77 ? -1.713 4.824 -62.609 1.00 88.88 77 CYS A N 1
ATOM 598 C CA . CYS A 1 77 ? -2.386 6.057 -62.994 1.00 88.88 77 CYS A CA 1
ATOM 599 C C . CYS A 1 77 ? -2.327 6.340 -64.505 1.00 88.88 77 CYS A C 1
ATOM 601 O O . CYS A 1 77 ? -3.176 7.050 -65.029 1.00 88.88 77 CYS A O 1
ATOM 603 N N . ASN A 1 78 ? -1.341 5.778 -65.210 1.00 89.25 78 ASN A N 1
ATOM 604 C CA . ASN A 1 78 ? -1.237 5.829 -66.670 1.00 89.25 78 ASN A CA 1
ATOM 605 C C . ASN A 1 78 ? -1.915 4.622 -67.353 1.00 89.25 78 ASN A C 1
ATOM 607 O O . ASN A 1 78 ? -1.671 4.372 -68.530 1.00 89.25 78 ASN A O 1
ATOM 611 N N . GLY A 1 79 ? -2.770 3.887 -66.632 1.00 85.50 79 GLY A N 1
ATOM 612 C CA . GLY A 1 79 ? -3.621 2.834 -67.190 1.00 85.50 79 GLY A CA 1
ATOM 613 C C . GLY A 1 79 ? -2.992 1.440 -67.245 1.00 85.50 79 GLY A C 1
ATOM 614 O O . GLY A 1 79 ? -3.556 0.561 -67.889 1.00 85.50 79 GLY A O 1
ATOM 615 N N . PHE A 1 80 ? -1.852 1.211 -66.584 1.00 88.19 80 PHE A N 1
ATOM 616 C CA . PHE A 1 80 ? -1.211 -0.108 -66.543 1.00 88.19 80 PHE A CA 1
ATOM 617 C C . PHE A 1 80 ? -1.680 -0.927 -65.339 1.00 88.19 80 PHE A C 1
ATOM 619 O O . PHE A 1 80 ? -1.725 -0.434 -64.212 1.00 88.19 80 PHE A O 1
ATOM 626 N N . HIS A 1 81 ? -2.012 -2.199 -65.557 1.00 83.50 81 HIS A N 1
ATOM 627 C CA . HIS A 1 81 ? -2.458 -3.073 -64.477 1.00 83.50 81 HIS A CA 1
ATOM 628 C C . HIS A 1 81 ? -1.270 -3.568 -63.643 1.00 83.50 81 HIS A C 1
ATOM 630 O O . HIS A 1 81 ? -0.170 -3.739 -64.161 1.00 83.50 81 HIS A O 1
ATOM 636 N N . ILE A 1 82 ? -1.491 -3.849 -62.353 1.00 80.25 82 ILE A N 1
ATOM 637 C CA . ILE A 1 82 ? -0.428 -4.241 -61.404 1.00 80.25 82 ILE A CA 1
ATOM 638 C C . ILE A 1 82 ? 0.411 -5.440 -61.889 1.00 80.25 82 ILE A C 1
ATOM 640 O O . ILE A 1 82 ? 1.608 -5.500 -61.629 1.00 80.25 82 ILE A O 1
ATOM 644 N N . ASN A 1 83 ? -0.210 -6.358 -62.636 1.00 81.25 83 ASN A N 1
ATOM 645 C CA . ASN A 1 83 ? 0.419 -7.581 -63.138 1.00 81.25 83 ASN A CA 1
ATOM 646 C C . ASN A 1 83 ? 1.384 -7.325 -64.307 1.00 81.25 83 ASN A C 1
ATOM 648 O O . ASN A 1 83 ? 2.271 -8.137 -64.547 1.00 81.25 83 ASN A O 1
ATOM 652 N N . ASP A 1 84 ? 1.242 -6.190 -64.994 1.00 82.88 84 ASP A N 1
ATOM 653 C CA . ASP A 1 84 ? 2.060 -5.818 -66.154 1.00 82.88 84 ASP A CA 1
ATOM 654 C C . ASP A 1 84 ? 3.231 -4.899 -65.763 1.00 82.88 84 ASP A C 1
ATOM 656 O O . ASP A 1 84 ? 3.940 -4.363 -66.624 1.00 82.88 84 ASP A O 1
ATOM 660 N N . ILE A 1 85 ? 3.420 -4.663 -64.459 1.00 83.25 85 ILE A N 1
ATOM 661 C CA . ILE A 1 85 ? 4.444 -3.778 -63.908 1.00 83.25 85 ILE A CA 1
ATOM 662 C C . ILE A 1 85 ? 5.631 -4.611 -63.431 1.00 83.25 85 ILE A C 1
ATOM 664 O O . ILE A 1 85 ? 5.547 -5.374 -62.471 1.00 83.25 85 ILE A O 1
ATOM 668 N N . PHE A 1 86 ? 6.781 -4.393 -64.059 1.00 79.69 86 PHE A N 1
ATOM 669 C CA . PHE A 1 86 ? 8.030 -5.036 -63.684 1.00 79.69 86 PHE A CA 1
ATOM 670 C C . PHE A 1 86 ? 8.881 -4.083 -62.844 1.00 79.69 86 PHE A C 1
ATOM 672 O O . PHE A 1 86 ? 9.283 -3.008 -63.298 1.00 79.69 86 PHE A O 1
ATOM 679 N N . CYS A 1 87 ? 9.195 -4.502 -61.619 1.00 69.31 87 CYS A N 1
ATOM 680 C CA . CYS A 1 87 ? 10.076 -3.765 -60.706 1.00 69.31 87 CYS A CA 1
ATOM 681 C C . CYS A 1 87 ? 11.568 -4.014 -60.979 1.00 69.31 87 CYS A C 1
ATOM 683 O O . CYS A 1 87 ? 12.420 -3.328 -60.422 1.00 69.31 87 CYS A O 1
ATOM 685 N N . ASN A 1 88 ? 11.896 -4.984 -61.836 1.00 60.25 88 ASN A N 1
ATOM 686 C CA . ASN A 1 88 ? 13.273 -5.350 -62.140 1.00 60.25 88 ASN A CA 1
ATOM 687 C C . ASN A 1 88 ? 13.754 -4.587 -63.383 1.00 60.25 88 ASN A C 1
ATOM 689 O O . ASN A 1 88 ? 13.738 -5.101 -64.502 1.00 60.25 88 ASN A O 1
ATOM 693 N N . VAL A 1 89 ? 14.112 -3.312 -63.212 1.00 54.69 89 VAL A N 1
ATOM 694 C CA . VAL A 1 89 ? 14.733 -2.534 -64.291 1.00 54.69 89 VAL A CA 1
ATOM 695 C C . VAL A 1 89 ? 16.196 -2.951 -64.383 1.00 54.69 89 VAL A C 1
ATOM 697 O O . VAL A 1 89 ? 17.054 -2.376 -63.720 1.00 54.69 89 VAL A O 1
ATOM 700 N N . THR A 1 90 ? 16.495 -3.943 -65.219 1.00 45.84 90 THR A N 1
ATOM 701 C CA . THR A 1 90 ? 17.872 -4.175 -65.656 1.00 45.84 90 THR A CA 1
ATOM 702 C C . THR A 1 90 ? 18.323 -2.944 -66.441 1.00 45.84 90 THR A C 1
ATOM 704 O O . THR A 1 90 ? 17.777 -2.594 -67.491 1.00 45.84 90 THR A O 1
ATOM 707 N N . ILE A 1 91 ? 19.261 -2.194 -65.866 1.00 44.59 91 ILE A N 1
ATOM 708 C CA . ILE A 1 91 ? 19.921 -1.088 -66.552 1.00 44.59 91 ILE A CA 1
ATOM 709 C C . ILE A 1 91 ? 20.859 -1.747 -67.562 1.00 44.59 91 ILE A C 1
ATOM 711 O O . ILE A 1 91 ? 21.799 -2.425 -67.164 1.00 44.59 91 ILE A O 1
ATOM 715 N N . ASP A 1 92 ? 20.514 -1.606 -68.841 1.00 38.53 92 ASP A N 1
ATOM 716 C CA . ASP A 1 92 ? 21.151 -2.223 -70.008 1.00 38.53 92 ASP A CA 1
ATOM 717 C C . ASP A 1 92 ? 22.690 -2.271 -69.893 1.00 38.53 92 ASP A C 1
ATOM 719 O O . ASP A 1 92 ? 23.358 -1.242 -69.779 1.00 38.53 92 ASP A O 1
ATOM 723 N N . GLU A 1 93 ? 23.239 -3.488 -69.898 1.00 37.75 93 GLU A N 1
ATOM 724 C CA . GLU A 1 93 ? 24.631 -3.857 -69.583 1.00 37.75 93 GLU A CA 1
ATOM 725 C C . GLU A 1 93 ? 25.636 -3.517 -70.699 1.00 37.75 93 GLU A C 1
ATOM 727 O O . GLU A 1 93 ? 26.655 -4.185 -70.872 1.00 37.75 93 GLU A O 1
ATOM 732 N N . ARG A 1 94 ? 25.377 -2.483 -71.501 1.00 34.34 94 ARG A N 1
ATOM 733 C CA . ARG A 1 94 ? 26.180 -2.186 -72.693 1.00 34.34 94 ARG A CA 1
ATOM 734 C C . ARG A 1 94 ? 26.865 -0.823 -72.603 1.00 34.34 94 ARG A C 1
ATOM 736 O O . ARG A 1 94 ? 26.688 0.035 -73.459 1.00 34.34 94 ARG A O 1
ATOM 743 N N . SER A 1 95 ? 27.681 -0.633 -71.565 1.00 33.00 95 SER A N 1
ATOM 744 C CA . SER A 1 95 ? 28.699 0.425 -71.521 1.00 33.00 95 SER A CA 1
ATOM 745 C C . SER A 1 95 ? 30.060 -0.185 -71.153 1.00 33.00 95 SER A C 1
ATOM 747 O O . SER A 1 95 ? 30.139 -0.890 -70.148 1.00 33.00 95 SER A O 1
ATOM 749 N N . PRO A 1 96 ? 31.140 0.063 -71.923 1.00 32.34 96 PRO A N 1
ATOM 750 C CA . PRO A 1 96 ? 32.455 -0.542 -71.692 1.00 32.34 96 PRO A CA 1
ATOM 751 C C . PRO A 1 96 ? 33.197 0.023 -70.470 1.00 32.34 96 PRO A C 1
ATOM 753 O O . PRO A 1 96 ? 34.296 -0.424 -70.151 1.00 32.34 96 PRO A O 1
ATOM 756 N N . TYR A 1 97 ? 32.606 0.983 -69.760 1.00 34.50 97 TYR A N 1
ATOM 757 C CA . TYR A 1 97 ? 33.127 1.503 -68.504 1.00 34.50 97 TYR A CA 1
ATOM 758 C C . TYR A 1 97 ? 32.365 0.842 -67.356 1.00 34.50 97 TYR A C 1
ATOM 760 O O . TYR A 1 97 ? 31.283 1.285 -66.979 1.00 34.50 97 TYR A O 1
ATOM 768 N N . LEU A 1 98 ? 32.923 -0.252 -66.827 1.00 33.44 98 LEU A N 1
ATOM 769 C CA . LEU A 1 98 ? 32.452 -0.895 -65.602 1.00 33.44 98 LEU A CA 1
ATOM 770 C C . LEU A 1 98 ? 32.515 0.097 -64.428 1.00 33.44 98 LEU A C 1
ATOM 772 O O . LEU A 1 98 ? 33.509 0.158 -63.703 1.00 33.44 98 LEU A O 1
ATOM 776 N N . THR A 1 99 ? 31.429 0.820 -64.181 1.00 33.59 99 THR A N 1
ATOM 777 C CA . THR A 1 99 ? 31.065 1.235 -62.829 1.00 33.59 99 THR A CA 1
ATOM 778 C C . THR A 1 99 ? 29.955 0.299 -62.344 1.00 33.59 99 THR A C 1
ATOM 780 O O . THR A 1 99 ? 28.853 0.304 -62.896 1.00 33.59 99 THR A O 1
ATOM 783 N N . PRO A 1 100 ? 30.229 -0.596 -61.376 1.00 37.69 100 PRO A N 1
ATOM 784 C CA . PRO A 1 100 ? 29.214 -1.515 -60.887 1.00 37.69 100 PRO A CA 1
ATOM 785 C C . PRO A 1 100 ? 28.119 -0.733 -60.160 1.00 37.69 100 PRO A C 1
ATOM 787 O O . PRO A 1 100 ? 28.405 0.160 -59.362 1.00 37.69 100 PRO A O 1
ATOM 790 N N . GLN A 1 101 ? 26.877 -1.103 -60.472 1.00 37.59 101 GLN A N 1
ATOM 791 C CA . GLN A 1 101 ? 25.630 -0.624 -59.884 1.00 37.59 101 GLN A CA 1
ATOM 792 C C . GLN A 1 101 ? 25.787 -0.382 -58.377 1.00 37.59 101 GLN A C 1
ATOM 794 O O . GLN A 1 101 ? 26.128 -1.283 -57.612 1.00 37.59 101 GLN A O 1
ATOM 799 N N . TYR A 1 102 ? 25.589 0.872 -57.981 1.00 45.38 102 TYR A N 1
ATOM 800 C CA . TYR A 1 102 ? 25.812 1.355 -56.627 1.00 45.38 102 TYR A CA 1
ATOM 801 C C . TYR A 1 102 ? 24.613 0.987 -55.746 1.00 45.38 102 TYR A C 1
ATOM 803 O O . TYR A 1 102 ? 23.548 1.592 -55.902 1.00 45.38 102 TYR A O 1
ATOM 811 N N . PRO A 1 103 ? 24.727 0.054 -54.790 1.00 44.06 103 PRO A N 1
ATOM 812 C CA . PRO A 1 103 ? 23.850 0.136 -53.637 1.00 44.06 103 PRO A CA 1
ATOM 813 C C . PRO A 1 103 ? 24.219 1.415 -52.871 1.00 44.06 103 PRO A C 1
ATOM 815 O O . PRO A 1 103 ? 25.380 1.821 -52.819 1.00 44.06 103 PRO A O 1
ATOM 818 N N . LEU A 1 104 ? 23.267 2.005 -52.161 1.00 50.38 104 LEU A N 1
ATOM 819 C CA . LEU A 1 104 ? 23.564 2.985 -51.107 1.00 50.38 104 LEU A CA 1
ATOM 820 C C . LEU A 1 104 ? 24.245 2.324 -49.882 1.00 50.38 104 LEU A C 1
ATOM 822 O O . LEU A 1 104 ? 24.292 2.897 -48.799 1.00 50.38 104 LEU A O 1
ATOM 826 N N . THR A 1 105 ? 24.750 1.098 -50.038 1.00 40.97 105 THR A N 1
ATOM 827 C CA . THR A 1 105 ? 25.307 0.256 -48.985 1.00 40.97 105 THR A CA 1
ATOM 828 C C . THR A 1 105 ? 26.823 0.274 -49.080 1.00 40.97 105 THR A C 1
ATOM 830 O O . THR A 1 105 ? 27.443 -0.507 -49.802 1.00 40.97 105 THR A O 1
ATOM 833 N N . ILE A 1 106 ? 27.412 1.194 -48.328 1.00 55.97 106 ILE A N 1
ATOM 834 C CA . ILE A 1 106 ? 28.840 1.218 -48.042 1.00 55.97 106 ILE A CA 1
ATOM 835 C C . ILE A 1 106 ? 29.041 0.444 -46.738 1.00 55.97 106 ILE A C 1
ATOM 837 O O . ILE A 1 106 ? 28.445 0.780 -45.715 1.00 55.97 106 ILE A O 1
ATOM 841 N N . ILE A 1 107 ? 29.849 -0.611 -46.778 1.00 49.56 107 ILE A N 1
ATOM 842 C CA . ILE A 1 107 ? 30.180 -1.417 -45.605 1.00 49.56 107 ILE A CA 1
ATOM 843 C C . ILE A 1 107 ? 31.450 -0.840 -44.993 1.00 49.56 107 ILE A C 1
ATOM 845 O O . ILE A 1 107 ? 32.526 -0.896 -45.593 1.00 49.56 107 ILE A O 1
ATOM 849 N N . PHE A 1 108 ? 31.308 -0.302 -43.786 1.00 58.59 108 PHE A N 1
ATOM 850 C CA . PHE A 1 108 ? 32.418 0.107 -42.939 1.00 58.59 108 PHE A CA 1
ATOM 851 C C . PHE A 1 108 ? 32.806 -1.068 -42.047 1.00 58.59 108 PHE A C 1
ATOM 853 O O . PHE A 1 108 ? 32.024 -1.491 -41.198 1.00 58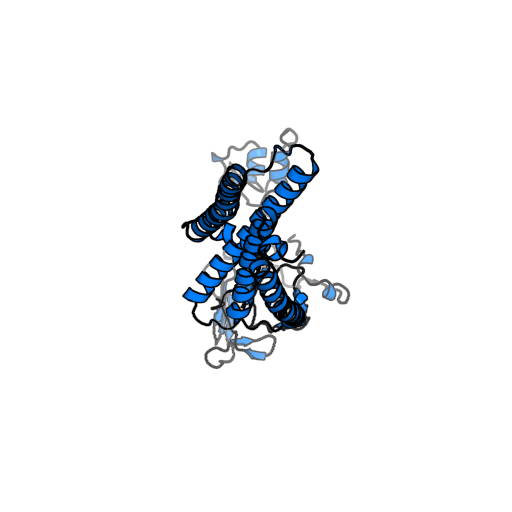.59 108 PHE A O 1
ATOM 860 N N . ASN A 1 109 ? 34.003 -1.606 -42.249 1.00 58.81 109 ASN A N 1
ATOM 861 C CA . ASN A 1 109 ? 34.582 -2.624 -41.390 1.00 58.81 109 ASN A CA 1
ATOM 862 C C . ASN A 1 109 ? 35.657 -1.966 -40.521 1.00 58.81 109 ASN A C 1
ATOM 864 O O . ASN A 1 109 ? 36.673 -1.490 -41.030 1.00 58.81 109 ASN A O 1
ATOM 868 N N . TYR A 1 110 ? 35.393 -1.898 -39.219 1.00 62.75 110 TYR A N 1
ATOM 869 C CA . TYR A 1 110 ? 36.304 -1.334 -38.235 1.00 62.75 110 TYR A CA 1
ATOM 870 C C . TYR A 1 110 ? 36.822 -2.459 -37.345 1.00 62.75 110 TYR A C 1
ATOM 872 O O . TYR A 1 110 ? 36.043 -3.096 -36.638 1.00 62.75 110 TYR A O 1
ATOM 880 N N . ASN A 1 111 ? 38.127 -2.706 -37.391 1.00 62.84 111 ASN A N 1
ATOM 881 C CA . ASN A 1 111 ? 38.797 -3.719 -36.584 1.00 62.84 111 ASN A CA 1
ATOM 882 C C . ASN A 1 111 ? 39.986 -3.081 -35.846 1.00 62.84 111 ASN A C 1
ATOM 884 O O . ASN A 1 111 ? 40.454 -2.021 -36.262 1.00 62.84 111 ASN A O 1
ATOM 888 N N . ASP A 1 112 ? 40.515 -3.721 -34.796 1.00 59.44 112 ASP A N 1
ATOM 889 C CA . ASP A 1 112 ? 41.513 -3.120 -33.878 1.00 59.44 112 ASP A CA 1
ATOM 890 C C . ASP A 1 112 ? 42.751 -2.521 -34.577 1.00 59.44 112 ASP A C 1
ATOM 892 O O . ASP A 1 112 ? 43.392 -1.616 -34.047 1.00 59.44 112 ASP A O 1
ATOM 896 N N . ASN A 1 113 ? 43.071 -3.005 -35.783 1.00 66.06 113 ASN A N 1
ATOM 897 C CA . ASN A 1 113 ? 44.273 -2.639 -36.531 1.00 66.06 113 ASN A CA 1
ATOM 898 C C . ASN A 1 113 ? 44.001 -2.047 -37.929 1.00 66.06 113 ASN A C 1
ATOM 900 O O . ASN A 1 113 ? 44.950 -1.635 -38.601 1.00 66.06 113 ASN A O 1
ATOM 904 N N . TYR A 1 114 ? 42.754 -2.018 -38.415 1.00 67.31 114 TYR A N 1
ATOM 905 C CA . TYR A 1 114 ? 42.442 -1.476 -39.745 1.00 67.31 114 TYR A CA 1
ATOM 906 C C . TYR A 1 114 ? 40.989 -1.007 -39.888 1.00 67.31 114 TYR A C 1
ATOM 908 O O . TYR A 1 114 ? 40.063 -1.576 -39.313 1.00 67.31 114 TYR A O 1
ATOM 916 N N . PHE A 1 115 ? 40.806 0.025 -40.709 1.00 68.81 115 PHE A N 1
ATOM 917 C CA . PHE A 1 115 ? 39.518 0.539 -41.147 1.00 68.81 115 PHE A CA 1
ATOM 918 C C . PHE A 1 115 ? 39.412 0.340 -42.647 1.00 68.81 115 PHE A C 1
ATOM 920 O O . PHE A 1 115 ? 40.251 0.821 -43.414 1.00 68.81 115 PHE A O 1
ATOM 927 N N . GLU A 1 116 ? 38.379 -0.378 -43.054 1.00 72.94 116 GLU A N 1
ATOM 928 C CA . GLU A 1 116 ? 38.150 -0.744 -44.437 1.00 72.94 116 GLU A CA 1
ATOM 929 C C . GLU A 1 116 ? 36.747 -0.332 -44.872 1.00 72.94 116 GLU A C 1
ATOM 931 O O . GLU A 1 116 ? 35.760 -0.542 -44.169 1.00 72.94 116 GLU A O 1
ATOM 936 N N . VAL A 1 117 ? 36.664 0.244 -46.065 1.00 64.06 117 VAL A N 1
ATOM 937 C CA . VAL A 1 117 ? 35.415 0.614 -46.719 1.00 64.06 117 VAL A CA 1
ATOM 938 C C . VAL A 1 117 ? 35.258 -0.272 -47.941 1.00 64.06 117 VAL A C 1
ATOM 940 O O . VAL A 1 117 ? 36.119 -0.282 -48.826 1.00 64.06 117 VAL A O 1
ATOM 943 N N . SER A 1 118 ? 34.159 -1.014 -48.004 1.00 66.38 118 SER A N 1
ATOM 944 C CA . SER A 1 118 ? 33.850 -1.920 -49.112 1.00 66.38 118 SER A CA 1
ATOM 945 C C . SER A 1 118 ? 32.438 -1.688 -49.650 1.00 66.38 118 SER A C 1
ATOM 947 O O . SER A 1 118 ? 31.570 -1.152 -48.963 1.00 66.38 118 SER A O 1
ATOM 949 N N . ASN A 1 119 ? 32.212 -2.048 -50.913 1.00 59.50 119 ASN A N 1
ATOM 950 C CA . ASN A 1 119 ? 30.868 -2.072 -51.504 1.00 59.50 119 ASN A CA 1
ATOM 951 C C . ASN A 1 119 ? 30.130 -3.378 -51.110 1.00 59.50 119 ASN A C 1
ATOM 953 O O . ASN A 1 119 ? 30.769 -4.315 -50.636 1.00 59.50 119 ASN A O 1
ATOM 957 N N . MET A 1 120 ? 28.823 -3.504 -51.379 1.00 48.72 120 MET A N 1
ATOM 958 C CA . MET A 1 120 ? 28.021 -4.730 -51.174 1.00 48.72 120 MET A CA 1
ATOM 959 C C . MET A 1 120 ? 28.637 -5.993 -51.789 1.00 48.72 120 MET A C 1
ATOM 961 O O . MET A 1 120 ? 28.397 -7.092 -51.308 1.00 48.72 120 MET A O 1
ATOM 965 N N . PHE A 1 121 ? 29.443 -5.839 -52.842 1.00 56.12 121 PHE A N 1
ATOM 966 C CA . PHE A 1 121 ? 30.158 -6.932 -53.501 1.00 56.12 121 PHE A CA 1
ATOM 967 C C . PHE A 1 121 ? 31.515 -7.245 -52.846 1.00 56.12 121 PHE A C 1
ATOM 969 O O . PHE A 1 121 ? 32.363 -7.872 -53.471 1.00 56.12 121 PHE A O 1
ATOM 976 N N . GLN A 1 122 ? 31.762 -6.745 -51.627 1.00 55.69 122 GLN A N 1
ATOM 977 C CA . GLN A 1 122 ? 33.006 -6.904 -50.859 1.00 55.69 122 GLN A CA 1
ATOM 978 C C . GLN A 1 122 ? 34.267 -6.388 -51.571 1.00 55.69 122 GLN A C 1
ATOM 980 O O . GLN A 1 122 ? 35.397 -6.692 -51.190 1.00 55.69 122 GLN A O 1
ATOM 985 N N . ARG A 1 123 ? 34.098 -5.561 -52.607 1.00 61.66 123 ARG A N 1
ATOM 986 C CA . ARG A 1 123 ? 35.218 -4.921 -53.293 1.00 61.66 123 ARG A CA 1
ATOM 987 C C . ARG A 1 123 ? 35.742 -3.779 -52.426 1.00 61.66 123 ARG A C 1
ATOM 989 O O . ARG A 1 123 ? 34.982 -2.864 -52.100 1.00 61.66 123 ARG A O 1
ATOM 996 N N . LYS A 1 124 ? 37.028 -3.844 -52.072 1.00 61.50 124 LYS A N 1
ATOM 997 C CA . LYS A 1 124 ? 37.710 -2.837 -51.248 1.00 61.50 124 LYS A CA 1
ATOM 998 C C . LYS A 1 124 ? 37.781 -1.508 -51.997 1.00 61.50 124 LYS A C 1
ATOM 1000 O O . LYS A 1 124 ? 38.351 -1.447 -53.084 1.00 61.50 124 LYS A O 1
ATOM 1005 N N . LEU A 1 125 ? 37.195 -0.465 -51.420 1.00 62.06 125 LEU A N 1
ATOM 1006 C CA . LEU A 1 125 ? 37.225 0.902 -51.945 1.00 62.06 125 LEU A CA 1
ATOM 1007 C C . LEU A 1 125 ? 38.293 1.737 -51.234 1.00 62.06 125 LEU A C 1
ATOM 1009 O O . LEU A 1 125 ? 38.949 2.563 -51.860 1.00 62.06 125 LEU A O 1
ATOM 1013 N N . TYR A 1 126 ? 38.483 1.506 -49.933 1.00 64.12 126 TYR A N 1
ATOM 1014 C CA . TYR A 1 126 ? 39.460 2.212 -49.110 1.00 64.12 126 TYR A CA 1
ATOM 1015 C C . TYR A 1 126 ? 39.925 1.323 -47.955 1.00 64.12 126 TYR A C 1
ATOM 1017 O O . TYR A 1 126 ? 39.125 0.583 -47.391 1.00 64.12 126 TYR A O 1
ATOM 1025 N N . SER A 1 127 ? 41.206 1.395 -47.593 1.00 70.19 127 SER A N 1
ATOM 1026 C CA . SER A 1 127 ? 41.769 0.675 -46.448 1.00 70.19 127 SER A CA 1
ATOM 1027 C C . SER A 1 127 ? 42.846 1.523 -45.785 1.00 70.19 127 SER A C 1
ATOM 1029 O O . SER A 1 127 ? 43.763 1.994 -46.457 1.00 70.19 127 SER A O 1
ATOM 1031 N N . LYS A 1 128 ? 42.757 1.688 -44.465 1.00 73.62 128 LYS A N 1
ATOM 1032 C CA . LYS A 1 128 ? 43.728 2.416 -43.646 1.00 73.62 128 LYS A CA 1
ATOM 1033 C C . LYS A 1 128 ? 44.123 1.586 -42.432 1.00 73.62 128 LYS A C 1
ATOM 1035 O O . LYS A 1 128 ? 43.265 1.049 -41.739 1.00 73.62 128 LYS A O 1
ATOM 1040 N N . GLN A 1 129 ? 45.422 1.505 -42.166 1.00 74.56 129 GLN A N 1
ATOM 1041 C CA . GLN A 1 129 ? 45.953 0.823 -40.990 1.00 74.56 129 GLN A CA 1
ATOM 1042 C C . GLN A 1 129 ? 45.883 1.751 -39.770 1.00 74.56 129 GLN A C 1
ATOM 1044 O O . GLN A 1 129 ? 46.294 2.911 -39.850 1.00 74.56 129 GLN A O 1
ATOM 1049 N N . LEU A 1 130 ? 45.345 1.247 -38.659 1.00 72.50 130 LEU A N 1
ATOM 1050 C CA . LEU A 1 130 ? 45.229 1.972 -37.393 1.00 72.50 130 LEU A CA 1
ATOM 1051 C C . LEU A 1 130 ? 46.292 1.504 -36.389 1.00 72.50 130 LEU A C 1
ATOM 1053 O O . LEU A 1 130 ? 46.753 0.364 -36.474 1.00 72.50 130 LEU A O 1
ATOM 1057 N N . PRO A 1 131 ? 46.695 2.366 -35.437 1.00 75.75 131 PRO A N 1
ATOM 1058 C CA . PRO A 1 131 ? 47.575 1.970 -34.344 1.00 75.75 131 PRO A CA 1
ATOM 1059 C C . PRO A 1 131 ? 46.909 0.911 -33.460 1.00 75.75 131 PRO A C 1
ATOM 1061 O O . PRO A 1 131 ? 45.773 1.102 -33.028 1.00 75.75 131 PRO A O 1
ATOM 1064 N N . SER A 1 132 ? 47.634 -0.166 -33.153 1.00 71.94 132 SER A N 1
ATOM 1065 C CA . SER A 1 132 ? 47.141 -1.239 -32.287 1.00 71.94 132 SER A CA 1
ATOM 1066 C C . SER A 1 132 ? 46.921 -0.748 -30.854 1.00 71.94 132 SER A C 1
ATOM 1068 O O . SER A 1 132 ? 47.829 -0.196 -30.229 1.00 71.94 132 SER A O 1
ATOM 1070 N N . CYS A 1 133 ? 45.719 -0.976 -30.327 1.00 72.25 133 CYS A N 1
ATOM 1071 C CA . CYS A 1 133 ? 45.355 -0.698 -28.939 1.00 72.25 133 CYS A CA 1
ATOM 1072 C C . CYS A 1 133 ? 45.361 -1.991 -28.096 1.00 72.25 133 CYS A C 1
ATOM 1074 O O . CYS A 1 133 ? 45.330 -3.100 -28.626 1.00 72.25 133 CYS A O 1
ATOM 1076 N N . SER A 1 134 ? 45.424 -1.858 -26.767 1.00 73.88 134 SER A N 1
ATOM 1077 C CA . SER A 1 134 ? 45.295 -2.987 -25.833 1.00 73.88 134 SER A CA 1
ATOM 1078 C C . SER A 1 134 ? 43.914 -3.648 -25.928 1.00 73.88 134 SER A C 1
ATOM 1080 O O . SER A 1 134 ? 42.931 -2.980 -26.236 1.00 73.88 134 SER A O 1
ATOM 1082 N N . GLN A 1 135 ? 43.827 -4.944 -25.613 1.00 62.59 135 GLN A N 1
ATOM 1083 C CA . GLN A 1 135 ? 42.596 -5.741 -25.706 1.00 62.59 135 GLN A CA 1
ATOM 1084 C C . GLN A 1 135 ? 41.404 -5.032 -25.018 1.00 62.59 135 GLN A C 1
ATOM 1086 O O . GLN A 1 135 ? 41.485 -4.687 -23.840 1.00 62.59 135 GLN A O 1
ATOM 1091 N N . GLY A 1 136 ? 40.323 -4.771 -25.768 1.00 59.56 136 GLY A N 1
ATOM 1092 C CA . GLY A 1 136 ? 39.133 -4.035 -25.297 1.00 59.56 136 GLY A CA 1
ATOM 1093 C C . GLY A 1 136 ? 39.144 -2.514 -25.531 1.00 59.56 136 GLY A C 1
ATOM 1094 O O . GLY A 1 136 ? 38.196 -1.827 -25.150 1.00 59.56 136 GLY A O 1
ATOM 1095 N N . TYR A 1 137 ? 40.187 -1.965 -26.158 1.00 67.19 137 TYR A N 1
ATOM 1096 C CA . TYR A 1 137 ? 40.288 -0.547 -26.506 1.00 67.19 137 TYR A CA 1
ATOM 1097 C C . TYR A 1 137 ? 40.311 -0.368 -28.026 1.00 67.19 137 TYR A C 1
ATOM 1099 O O . TYR A 1 137 ? 41.066 -1.043 -28.712 1.00 67.19 137 TYR A O 1
ATOM 1107 N N . PHE A 1 138 ? 39.559 0.606 -28.539 1.00 66.50 138 PHE A N 1
ATOM 1108 C CA . PHE A 1 138 ? 39.555 0.990 -29.952 1.00 66.50 138 PHE A CA 1
ATOM 1109 C C . PHE A 1 138 ? 40.235 2.350 -30.134 1.00 66.50 138 PHE A C 1
ATOM 1111 O O . PHE A 1 138 ? 40.084 3.249 -29.300 1.00 66.50 138 PHE A O 1
ATOM 1118 N N . TYR A 1 139 ? 40.989 2.528 -31.219 1.00 69.00 139 TYR A N 1
ATOM 1119 C CA . TYR A 1 139 ? 41.634 3.807 -31.523 1.00 69.00 139 TYR A CA 1
ATOM 1120 C C . TYR A 1 139 ? 40.594 4.833 -31.999 1.00 69.00 139 TYR A C 1
ATOM 1122 O O . TYR A 1 139 ? 39.858 4.572 -32.936 1.00 69.00 139 TYR A O 1
ATOM 1130 N N . ASP A 1 140 ? 40.495 6.001 -31.370 1.00 65.69 140 ASP A N 1
ATOM 1131 C CA . ASP A 1 140 ? 39.618 7.091 -31.820 1.00 65.69 140 ASP A CA 1
ATOM 1132 C C . ASP A 1 140 ? 40.428 8.036 -32.720 1.00 65.69 140 ASP A C 1
ATOM 1134 O O . ASP A 1 140 ? 41.317 8.742 -32.235 1.00 65.69 140 ASP A O 1
ATOM 1138 N N . GLU A 1 141 ? 40.145 8.047 -34.028 1.00 63.34 141 GLU A N 1
ATOM 1139 C CA . GLU A 1 141 ? 40.890 8.852 -35.006 1.00 63.34 141 GLU A CA 1
ATOM 1140 C C . GLU A 1 141 ? 40.679 10.364 -34.822 1.00 63.34 141 GLU A C 1
ATOM 1142 O O . GLU A 1 141 ? 41.622 11.139 -34.996 1.00 63.34 141 GLU A O 1
ATOM 1147 N N . GLN A 1 142 ? 39.487 10.802 -34.393 1.00 60.16 142 GLN A N 1
ATOM 1148 C CA . GLN A 1 142 ? 39.213 12.225 -34.160 1.00 60.16 142 GLN A CA 1
ATOM 1149 C C . GLN A 1 142 ? 40.013 12.762 -32.971 1.00 60.16 142 GLN A C 1
ATOM 1151 O O . GLN A 1 142 ? 40.463 13.907 -32.980 1.00 60.16 142 GLN A O 1
ATOM 1156 N N . LYS A 1 143 ? 40.204 11.927 -31.942 1.00 68.69 143 LYS A N 1
ATOM 1157 C CA . LYS A 1 143 ? 40.890 12.305 -30.692 1.00 68.69 143 LYS A CA 1
ATOM 1158 C C . LYS A 1 143 ? 42.312 11.762 -30.581 1.00 68.69 143 LYS A C 1
ATOM 1160 O O . LYS A 1 143 ? 42.956 11.983 -29.555 1.00 68.69 143 LYS A O 1
ATOM 1165 N N . LYS A 1 144 ? 42.788 11.061 -31.615 1.00 77.94 144 LYS A N 1
ATOM 1166 C CA . LYS A 1 144 ? 44.113 10.432 -31.723 1.00 77.94 144 LYS A CA 1
ATOM 1167 C C . LYS A 1 144 ? 44.518 9.615 -30.483 1.00 77.94 144 LYS A C 1
ATOM 1169 O O . LYS A 1 144 ? 45.675 9.663 -30.069 1.00 77.94 144 LYS A O 1
ATOM 1174 N N . ARG A 1 145 ? 43.581 8.885 -29.859 1.00 78.12 145 ARG A N 1
ATOM 1175 C CA . ARG A 1 145 ? 43.838 8.106 -28.626 1.00 78.12 145 ARG A CA 1
ATOM 1176 C C . ARG A 1 145 ? 42.994 6.834 -28.530 1.00 78.12 145 ARG A C 1
ATOM 1178 O O . ARG A 1 145 ? 41.844 6.834 -28.954 1.00 78.12 145 ARG A O 1
ATOM 1185 N N . CYS A 1 146 ? 43.525 5.785 -27.901 1.00 74.81 146 CYS A N 1
ATOM 1186 C CA . CYS A 1 146 ? 42.771 4.565 -27.597 1.00 74.81 146 CYS A CA 1
ATOM 1187 C C . CYS A 1 146 ? 41.704 4.829 -26.522 1.00 74.81 146 CYS A C 1
ATOM 1189 O O . CYS A 1 146 ? 41.976 5.481 -25.509 1.00 74.81 146 CYS A O 1
ATOM 1191 N N . ARG A 1 147 ? 40.486 4.324 -26.726 1.00 70.62 147 ARG A N 1
ATOM 1192 C CA . ARG A 1 147 ? 39.361 4.443 -25.793 1.00 70.62 147 ARG A CA 1
ATOM 1193 C C . ARG A 1 147 ? 38.697 3.088 -25.583 1.00 70.62 147 ARG A C 1
ATOM 1195 O O . ARG A 1 147 ? 38.504 2.331 -26.526 1.00 70.62 147 ARG A O 1
ATOM 1202 N N . HIS A 1 148 ? 38.315 2.817 -24.342 1.00 66.00 148 HIS A N 1
ATOM 1203 C CA . HIS A 1 148 ? 37.505 1.657 -23.993 1.00 66.00 148 HIS A CA 1
ATOM 1204 C C . HIS A 1 148 ? 36.026 2.003 -24.187 1.00 66.00 148 HIS A C 1
ATOM 1206 O O . HIS A 1 148 ? 35.556 2.996 -23.625 1.00 66.00 148 HIS A O 1
ATOM 1212 N N . PHE A 1 149 ? 35.293 1.212 -24.972 1.00 56.38 149 PHE A N 1
ATOM 1213 C CA . PHE A 1 149 ? 33.845 1.366 -25.121 1.00 56.38 149 PHE A CA 1
ATOM 1214 C C . PHE A 1 149 ? 33.154 0.379 -24.179 1.00 56.38 149 PHE A C 1
ATOM 1216 O O . PHE A 1 149 ? 33.229 -0.831 -24.371 1.00 56.38 149 PHE A O 1
ATOM 1223 N N . HIS A 1 150 ? 32.522 0.879 -23.116 1.00 48.78 150 HIS A N 1
ATOM 1224 C CA . HIS A 1 150 ? 31.769 0.031 -22.194 1.00 48.78 150 HIS A CA 1
ATOM 1225 C C . HIS A 1 150 ? 30.346 -0.151 -22.738 1.00 48.78 150 HIS A C 1
ATOM 1227 O O . HIS A 1 150 ? 29.502 0.726 -22.584 1.00 48.78 150 HIS A O 1
ATOM 1233 N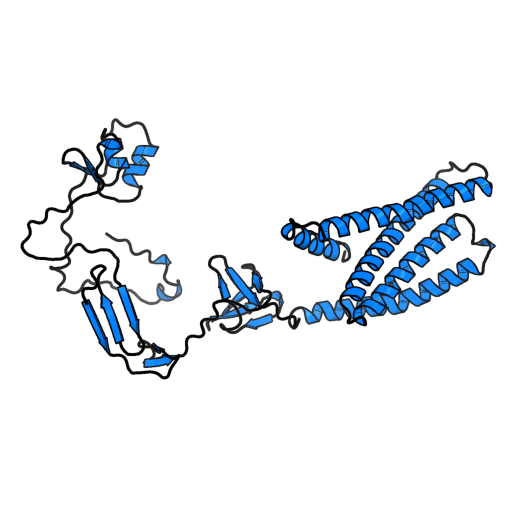 N . TYR A 1 151 ? 30.092 -1.267 -23.424 1.00 44.44 151 TYR A N 1
ATOM 1234 C CA . TYR A 1 151 ? 28.759 -1.623 -23.911 1.00 44.44 151 TYR A CA 1
ATOM 1235 C C . TYR A 1 151 ? 28.024 -2.453 -22.849 1.00 44.44 151 TYR A C 1
ATOM 1237 O O . TYR A 1 151 ? 28.126 -3.677 -22.840 1.00 44.44 151 TYR A O 1
ATOM 1245 N N . ASN A 1 152 ? 27.280 -1.804 -21.948 1.00 46.72 152 ASN A N 1
ATOM 1246 C CA . ASN A 1 152 ? 26.327 -2.513 -21.086 1.00 46.72 152 ASN A CA 1
ATOM 1247 C C . ASN A 1 152 ? 25.024 -2.731 -21.868 1.00 46.72 152 ASN A C 1
ATOM 1249 O O . ASN A 1 152 ? 24.147 -1.873 -21.885 1.00 46.72 152 ASN A O 1
ATOM 1253 N N . SER A 1 153 ? 24.907 -3.874 -22.553 1.00 49.53 153 SER A N 1
ATOM 1254 C CA . SER A 1 153 ? 23.712 -4.242 -23.341 1.00 49.53 153 SER A CA 1
ATOM 1255 C C . SER A 1 153 ? 22.506 -4.619 -22.484 1.00 49.53 153 SER A C 1
ATOM 1257 O O . SER A 1 153 ? 21.390 -4.697 -22.993 1.00 49.53 153 SER A O 1
ATOM 1259 N N . ARG A 1 154 ? 22.708 -4.873 -21.193 1.00 50.62 154 ARG A N 1
ATOM 1260 C CA . ARG A 1 154 ? 21.642 -5.087 -20.222 1.00 50.62 154 ARG A CA 1
ATOM 1261 C C . ARG A 1 154 ? 22.059 -4.487 -18.897 1.00 50.62 154 ARG A C 1
ATOM 1263 O O . ARG A 1 154 ? 23.161 -4.718 -18.414 1.00 50.62 154 ARG A O 1
ATOM 1270 N N . LEU A 1 155 ? 21.147 -3.724 -18.319 1.00 58.50 155 LEU A N 1
ATOM 1271 C CA . LEU A 1 155 ? 21.167 -3.436 -16.900 1.00 58.50 155 LEU A CA 1
ATOM 1272 C C . LEU A 1 155 ? 20.759 -4.739 -16.180 1.00 58.50 155 LEU A C 1
ATOM 1274 O O . LEU A 1 155 ? 19.611 -5.158 -16.303 1.00 58.50 155 LEU A O 1
ATOM 1278 N N . ASP A 1 156 ? 21.676 -5.387 -15.452 1.00 57.22 156 ASP A N 1
ATOM 1279 C CA . ASP A 1 156 ? 21.405 -6.567 -14.595 1.00 57.22 156 ASP A CA 1
ATOM 1280 C C . ASP A 1 156 ? 20.672 -6.166 -13.296 1.00 57.22 156 ASP A C 1
ATOM 1282 O O . ASP A 1 156 ? 21.041 -6.523 -12.178 1.00 57.22 156 ASP A O 1
ATOM 1286 N N . CYS A 1 157 ? 19.647 -5.329 -13.417 1.00 63.34 157 CYS A N 1
ATOM 1287 C CA . CYS A 1 157 ? 18.935 -4.737 -12.292 1.00 63.34 157 CYS A CA 1
ATOM 1288 C C . CYS A 1 157 ? 17.482 -4.453 -12.686 1.00 63.34 157 CYS A C 1
ATOM 1290 O O . CYS A 1 157 ? 17.141 -4.351 -13.866 1.00 63.34 157 CYS A O 1
ATOM 1292 N N . THR A 1 158 ? 16.615 -4.271 -11.690 1.00 65.81 158 THR A N 1
ATOM 1293 C CA . THR A 1 158 ? 15.254 -3.782 -11.923 1.00 65.81 158 THR A CA 1
ATOM 1294 C C . THR A 1 158 ? 15.330 -2.371 -12.502 1.00 65.81 158 THR A C 1
ATOM 1296 O O . THR A 1 158 ? 15.668 -1.422 -11.795 1.00 65.81 158 THR A O 1
ATOM 1299 N N . ALA A 1 159 ? 15.060 -2.224 -13.797 1.00 71.69 159 ALA A N 1
ATOM 1300 C CA . ALA A 1 159 ? 15.139 -0.939 -14.477 1.00 71.69 159 ALA A CA 1
ATOM 1301 C C . ALA A 1 159 ? 13.791 -0.203 -14.430 1.00 71.69 159 ALA A C 1
ATOM 1303 O O . ALA A 1 159 ? 12.744 -0.795 -14.699 1.00 71.69 159 ALA A O 1
ATOM 1304 N N . LYS A 1 160 ? 13.815 1.101 -14.126 1.00 78.75 160 LYS A N 1
ATOM 1305 C CA . LYS A 1 160 ? 12.664 2.001 -14.303 1.00 78.75 160 LYS A CA 1
ATOM 1306 C C . LYS A 1 160 ? 12.919 2.881 -15.523 1.00 78.75 160 LYS A C 1
ATOM 1308 O O . LYS A 1 160 ? 13.969 3.518 -15.626 1.00 78.75 160 LYS A O 1
ATOM 1313 N N . ARG A 1 161 ? 11.933 2.941 -16.418 1.00 77.69 161 ARG A N 1
ATOM 1314 C CA . ARG A 1 161 ? 11.902 3.896 -17.527 1.00 77.69 161 ARG A CA 1
ATOM 1315 C C . ARG A 1 161 ? 11.494 5.275 -17.017 1.00 77.69 161 ARG A C 1
ATOM 1317 O O . ARG A 1 161 ? 10.519 5.379 -16.274 1.00 77.69 161 ARG A O 1
ATOM 1324 N N . LEU A 1 162 ? 12.225 6.301 -17.430 1.00 75.94 162 LEU A N 1
ATOM 1325 C CA . LEU A 1 162 ? 11.953 7.687 -17.069 1.00 75.94 162 LEU A CA 1
ATOM 1326 C C . LEU A 1 162 ? 11.052 8.371 -18.098 1.00 75.94 162 LEU A C 1
ATOM 1328 O O . LEU A 1 162 ? 11.173 8.141 -19.307 1.00 75.94 162 LEU A O 1
ATOM 1332 N N . GLU A 1 163 ? 10.190 9.260 -17.618 1.00 74.75 163 GLU A N 1
ATOM 1333 C CA . GLU A 1 163 ? 9.445 10.200 -18.452 1.00 74.75 163 GLU A CA 1
ATOM 1334 C C . GLU A 1 163 ? 10.307 11.409 -18.836 1.00 74.75 163 GLU A C 1
ATOM 1336 O O . GLU A 1 163 ? 11.247 11.781 -18.136 1.00 74.75 163 GLU A O 1
ATOM 1341 N N . LYS A 1 164 ? 9.965 12.080 -19.945 1.00 74.25 164 LYS A N 1
ATOM 1342 C CA . LYS A 1 164 ? 10.716 13.252 -20.441 1.00 74.25 164 LYS A CA 1
ATOM 1343 C C . LYS A 1 164 ? 10.758 14.429 -19.453 1.00 74.25 164 LYS A C 1
ATOM 1345 O O . LYS A 1 164 ? 11.619 15.287 -19.586 1.00 74.25 164 LYS A O 1
ATOM 1350 N N . SER A 1 165 ? 9.830 14.488 -18.500 1.00 72.94 165 SER A N 1
ATOM 1351 C CA . SER A 1 165 ? 9.757 15.499 -17.435 1.00 72.94 165 SER A CA 1
ATOM 1352 C C . SER A 1 165 ? 10.642 15.172 -16.223 1.00 72.94 165 SER A C 1
ATOM 1354 O O . SER A 1 165 ? 10.934 16.058 -15.419 1.00 72.94 165 SER A O 1
ATOM 1356 N N . GLU A 1 166 ? 11.072 13.914 -16.076 1.00 71.81 166 GLU A N 1
ATOM 1357 C CA . GLU A 1 166 ? 11.822 13.437 -14.908 1.00 71.81 166 GLU A CA 1
ATOM 1358 C C . GLU A 1 166 ? 13.339 13.675 -15.038 1.00 71.81 166 GLU A C 1
ATOM 1360 O O . GLU A 1 166 ? 14.048 13.609 -14.028 1.00 71.81 166 GLU A O 1
ATOM 1365 N N . TYR A 1 167 ? 13.847 13.975 -16.244 1.00 77.25 167 TYR A N 1
ATOM 1366 C CA . TYR A 1 167 ? 15.281 14.129 -16.500 1.00 77.25 167 TYR A CA 1
ATOM 1367 C C . TYR A 1 167 ? 15.638 15.219 -17.520 1.00 77.25 167 TYR A C 1
ATOM 1369 O O . TYR A 1 167 ? 14.853 15.558 -18.401 1.00 77.25 167 TYR A O 1
ATOM 1377 N N . TYR A 1 168 ? 16.877 15.706 -17.453 1.00 81.19 168 TYR A N 1
ATOM 1378 C CA . TYR A 1 168 ? 17.519 16.441 -18.544 1.00 81.19 168 TYR A CA 1
ATOM 1379 C C . TYR A 1 168 ? 18.976 15.996 -18.705 1.00 81.19 168 TYR A C 1
ATOM 1381 O O . TYR A 1 168 ? 19.611 15.541 -17.756 1.00 81.19 168 TYR A O 1
ATOM 1389 N N . ILE A 1 169 ? 19.505 16.088 -19.924 1.00 78.06 169 ILE A N 1
ATOM 1390 C CA . ILE A 1 169 ? 20.880 15.681 -20.238 1.00 78.06 169 ILE A CA 1
ATOM 1391 C C . ILE A 1 169 ? 21.772 16.924 -20.182 1.00 78.06 169 ILE A C 1
ATOM 1393 O O . ILE A 1 169 ? 21.484 17.930 -20.831 1.00 78.06 169 ILE A O 1
ATOM 1397 N N . THR A 1 170 ? 22.839 16.859 -19.390 1.00 77.56 170 THR A N 1
ATOM 1398 C CA . THR A 1 170 ? 23.835 17.934 -19.271 1.00 77.56 170 THR A CA 1
ATOM 1399 C C . THR A 1 170 ? 24.705 17.992 -20.533 1.00 77.56 170 THR A C 1
ATOM 1401 O O . THR A 1 170 ? 24.816 17.011 -21.264 1.00 77.56 170 THR A O 1
ATOM 1404 N N . SER A 1 171 ? 25.370 19.122 -20.797 1.00 71.25 171 SER A N 1
ATOM 1405 C CA . SER A 1 171 ? 26.295 19.289 -21.934 1.00 71.25 171 SER A CA 1
ATOM 1406 C C . SER A 1 171 ? 27.415 18.244 -22.001 1.00 71.25 171 SER A C 1
ATOM 1408 O O . SER A 1 171 ? 27.908 17.953 -23.087 1.00 71.25 171 SER A O 1
ATOM 1410 N N . ASP A 1 172 ? 27.785 17.664 -20.859 1.00 70.75 172 ASP A N 1
ATOM 1411 C CA . ASP A 1 172 ? 28.817 16.629 -20.736 1.00 70.75 172 ASP A CA 1
ATOM 1412 C C . ASP A 1 172 ? 28.287 15.208 -21.026 1.00 70.75 172 ASP A C 1
ATOM 1414 O O . ASP A 1 172 ? 29.046 14.239 -21.068 1.00 70.75 172 ASP A O 1
ATOM 1418 N N . GLY A 1 173 ? 26.981 15.082 -21.294 1.00 67.75 173 GLY A N 1
ATOM 1419 C CA . GLY A 1 173 ? 26.297 13.826 -21.603 1.00 67.75 173 GLY A CA 1
ATOM 1420 C C . GLY A 1 173 ? 25.874 13.018 -20.374 1.00 67.75 173 GLY A C 1
ATOM 1421 O O . GLY A 1 173 ? 25.491 11.862 -20.524 1.00 67.75 173 GLY A O 1
ATOM 1422 N N . ASP A 1 174 ? 25.938 13.606 -19.181 1.00 76.44 174 ASP A N 1
ATOM 1423 C CA . ASP A 1 174 ? 25.438 13.009 -17.942 1.00 76.44 174 ASP A CA 1
ATOM 1424 C C . ASP A 1 174 ? 23.939 13.283 -17.752 1.00 76.44 174 ASP A C 1
ATOM 1426 O O . ASP A 1 174 ? 23.418 14.338 -18.137 1.00 76.44 174 ASP A O 1
ATOM 1430 N N . LEU A 1 175 ? 23.239 12.331 -17.137 1.00 78.12 175 LEU A N 1
ATOM 1431 C CA . LEU A 1 175 ? 21.795 12.371 -16.929 1.00 78.12 175 LEU A CA 1
ATOM 1432 C C . LEU A 1 175 ? 21.472 12.995 -15.572 1.00 78.12 175 LEU A C 1
ATOM 1434 O O . LEU A 1 175 ? 21.804 12.434 -14.529 1.00 78.12 175 LEU A O 1
ATOM 1438 N N . TYR A 1 176 ? 20.782 14.129 -15.573 1.00 76.56 176 TYR A N 1
ATOM 1439 C CA . TYR A 1 176 ? 20.305 14.761 -14.352 1.00 76.56 176 TYR A CA 1
ATOM 1440 C C . TYR A 1 176 ? 18.853 14.381 -14.071 1.00 76.56 176 TYR A C 1
ATOM 1442 O O . TYR A 1 176 ? 17.991 14.536 -14.935 1.00 76.56 176 TYR A O 1
ATOM 1450 N N . LEU A 1 177 ? 18.576 13.920 -12.852 1.00 76.50 177 LEU A N 1
ATOM 1451 C CA . LEU A 1 177 ? 17.237 13.551 -12.392 1.00 76.50 177 LEU A CA 1
ATOM 1452 C C . LEU A 1 177 ? 16.622 14.663 -11.541 1.00 76.50 177 LEU A C 1
ATOM 1454 O O . LEU A 1 177 ? 17.126 14.966 -10.457 1.00 76.50 177 LEU A O 1
ATOM 1458 N N . ASN A 1 178 ? 15.491 15.208 -11.989 1.00 69.25 178 ASN A N 1
ATOM 1459 C CA . ASN A 1 178 ? 14.855 16.377 -11.376 1.00 69.25 178 ASN A CA 1
ATOM 1460 C C . ASN A 1 178 ? 14.286 16.073 -9.975 1.00 69.25 178 ASN A C 1
ATOM 1462 O O . ASN A 1 178 ? 14.461 16.838 -9.034 1.00 69.25 178 ASN A O 1
ATOM 1466 N N . ALA A 1 179 ? 13.665 14.902 -9.798 1.00 65.75 179 ALA A N 1
ATOM 1467 C CA . ALA A 1 179 ? 13.062 14.511 -8.520 1.00 65.75 179 ALA A CA 1
ATOM 1468 C C . ALA A 1 179 ? 14.098 14.230 -7.415 1.00 65.75 179 ALA A C 1
ATOM 1470 O O . ALA A 1 179 ? 13.820 14.421 -6.233 1.00 65.75 179 ALA A O 1
ATOM 1471 N N . SER A 1 180 ? 15.287 13.748 -7.789 1.00 64.88 180 SER A N 1
ATOM 1472 C CA . SER A 1 180 ? 16.322 13.332 -6.840 1.00 64.88 180 SER A CA 1
ATOM 1473 C C . SER A 1 180 ? 17.499 14.299 -6.721 1.00 64.88 180 SER A C 1
ATOM 1475 O O . SER A 1 180 ? 18.288 14.136 -5.795 1.00 64.88 180 SER A O 1
ATOM 1477 N N . ASN A 1 181 ? 17.638 15.276 -7.626 1.00 71.38 181 ASN A N 1
ATOM 1478 C CA . ASN A 1 181 ? 18.817 16.145 -7.757 1.00 71.38 181 ASN A CA 1
ATOM 1479 C C . ASN A 1 181 ? 20.136 15.354 -7.845 1.00 71.38 181 ASN A C 1
ATOM 1481 O O . ASN A 1 181 ? 21.144 15.721 -7.241 1.00 71.38 181 ASN A O 1
ATOM 1485 N N . ILE A 1 182 ? 20.113 14.227 -8.563 1.00 71.12 182 ILE A N 1
ATOM 1486 C CA . ILE A 1 182 ? 21.272 13.344 -8.745 1.00 71.12 182 ILE A CA 1
ATOM 1487 C C . ILE A 1 182 ? 21.734 13.457 -10.192 1.00 71.12 182 ILE A C 1
ATOM 1489 O O . ILE A 1 182 ? 20.914 13.395 -11.109 1.00 71.12 182 ILE A O 1
ATOM 1493 N N . LEU A 1 183 ? 23.048 13.579 -10.371 1.00 77.56 183 LEU A N 1
ATOM 1494 C CA . LEU A 1 183 ? 23.715 13.460 -11.659 1.00 77.56 183 LEU A CA 1
ATOM 1495 C C . LEU A 1 183 ? 24.222 12.024 -11.821 1.00 77.56 183 LEU A C 1
ATOM 1497 O O . LEU A 1 183 ? 24.970 11.522 -10.980 1.00 77.56 183 LEU A O 1
ATOM 1501 N N . LEU A 1 184 ? 23.783 11.356 -12.881 1.00 72.06 184 LEU A N 1
ATOM 1502 C CA . LEU A 1 184 ? 24.167 9.996 -13.224 1.00 72.06 184 LEU A CA 1
ATOM 1503 C C . LEU A 1 184 ? 25.117 10.013 -14.419 1.00 72.06 184 LEU A C 1
ATOM 1505 O O . LEU A 1 184 ? 24.799 10.563 -15.473 1.00 72.06 184 LEU A O 1
ATOM 1509 N N . ASN A 1 185 ? 26.258 9.347 -14.257 1.00 68.19 185 ASN A N 1
ATOM 1510 C CA . ASN A 1 185 ? 27.216 9.149 -15.337 1.00 68.19 185 ASN A CA 1
ATOM 1511 C C . ASN A 1 185 ? 26.629 8.251 -16.434 1.00 68.19 185 ASN A C 1
ATOM 1513 O O . ASN A 1 185 ? 25.774 7.404 -16.174 1.00 68.19 185 ASN A O 1
ATOM 1517 N N . GLN A 1 186 ? 27.180 8.357 -17.641 1.00 66.38 186 GLN A N 1
ATOM 1518 C CA . GLN A 1 186 ? 26.793 7.573 -18.828 1.00 66.38 186 GLN A CA 1
ATOM 1519 C C . GLN A 1 186 ? 26.801 6.043 -18.646 1.00 66.38 186 GLN A C 1
ATOM 1521 O O . GLN A 1 186 ? 26.169 5.330 -19.415 1.00 66.38 186 GLN A O 1
ATOM 1526 N N . SER A 1 187 ? 27.501 5.514 -17.638 1.00 60.69 187 SER A N 1
ATOM 1527 C CA . SER A 1 187 ? 27.517 4.080 -17.316 1.00 60.69 187 SER A CA 1
ATOM 1528 C C . SER A 1 187 ? 26.334 3.613 -16.457 1.00 60.69 187 SER A C 1
ATOM 1530 O O . SER A 1 187 ? 26.166 2.410 -16.263 1.00 60.69 187 SER A O 1
ATOM 1532 N N . ALA A 1 188 ? 25.532 4.539 -15.919 1.00 62.16 188 ALA A N 1
ATOM 1533 C CA . ALA A 1 188 ? 24.463 4.257 -14.960 1.00 62.16 188 ALA A CA 1
ATOM 1534 C C . A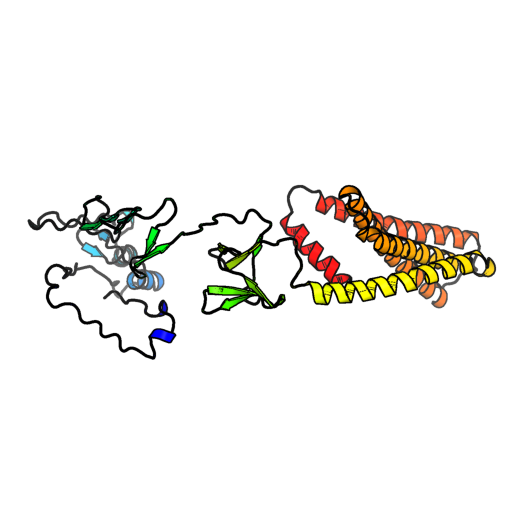LA A 1 188 ? 23.052 4.216 -15.582 1.00 62.16 188 ALA A C 1
ATOM 1536 O O . ALA A 1 188 ? 22.084 3.923 -14.876 1.00 62.16 188 ALA A O 1
ATOM 1537 N N . PHE A 1 189 ? 22.918 4.501 -16.881 1.00 73.44 189 PHE A N 1
ATOM 1538 C CA . PHE A 1 189 ? 21.641 4.517 -17.593 1.00 73.44 189 PHE A CA 1
ATOM 1539 C C . PHE A 1 189 ? 21.778 3.967 -19.017 1.00 73.44 189 PHE A C 1
ATOM 1541 O O . PHE A 1 189 ? 22.838 4.062 -19.629 1.00 73.44 189 PHE A O 1
ATOM 1548 N N . ILE A 1 190 ? 20.698 3.390 -19.547 1.00 69.44 190 ILE A N 1
ATOM 1549 C CA . ILE A 1 190 ? 20.612 2.925 -20.936 1.00 69.44 190 ILE A CA 1
ATOM 1550 C C . ILE A 1 190 ? 19.652 3.821 -21.712 1.00 69.44 190 ILE A C 1
ATOM 1552 O O . ILE A 1 190 ? 18.585 4.202 -21.226 1.00 69.44 190 ILE A O 1
ATOM 1556 N N . HIS A 1 191 ? 20.033 4.124 -22.950 1.00 69.94 191 HIS A N 1
ATOM 1557 C CA . HIS A 1 191 ? 19.139 4.694 -23.945 1.00 69.94 191 HIS A CA 1
ATOM 1558 C C . HIS A 1 191 ? 18.391 3.579 -24.676 1.00 69.94 191 HIS A C 1
ATOM 1560 O O . HIS A 1 191 ? 18.978 2.839 -25.462 1.00 69.94 191 HIS A O 1
ATOM 1566 N N . ASP A 1 192 ? 17.086 3.495 -24.444 1.00 66.94 192 ASP A N 1
ATOM 1567 C CA . ASP A 1 192 ? 16.170 2.707 -25.256 1.00 66.94 192 ASP A CA 1
ATOM 1568 C C . ASP A 1 192 ? 15.629 3.555 -26.424 1.00 66.94 192 ASP A C 1
ATOM 1570 O O . ASP A 1 192 ? 15.481 4.775 -26.297 1.00 66.94 192 ASP A O 1
ATOM 1574 N N . PRO A 1 193 ? 15.207 2.938 -27.543 1.00 59.16 193 PRO A N 1
ATOM 1575 C CA . PRO A 1 193 ? 14.612 3.646 -28.687 1.00 59.16 193 PRO A CA 1
ATOM 1576 C C . PRO A 1 193 ? 13.321 4.424 -28.361 1.00 59.16 193 PRO A C 1
ATOM 1578 O O . PRO A 1 193 ? 12.835 5.197 -29.180 1.00 59.16 193 PRO A O 1
ATOM 1581 N N . GLN A 1 194 ? 12.756 4.235 -27.168 1.00 57.59 194 GLN A N 1
ATOM 1582 C CA . GLN A 1 194 ? 11.542 4.897 -26.688 1.00 57.59 194 GLN A CA 1
ATOM 1583 C C . GLN A 1 194 ? 11.799 5.798 -25.446 1.00 57.59 194 GLN A C 1
ATOM 1585 O O . GLN A 1 194 ? 10.844 6.326 -24.881 1.00 57.59 194 GLN A O 1
ATOM 1590 N N . GLY A 1 195 ? 13.045 5.955 -24.957 1.00 72.19 195 GLY A N 1
ATOM 1591 C CA . GLY A 1 195 ? 13.365 6.768 -23.762 1.00 72.19 195 GLY A CA 1
ATOM 1592 C C . GLY A 1 195 ? 14.577 6.279 -22.954 1.00 72.19 195 GLY A C 1
ATOM 1593 O O . GLY A 1 195 ? 15.278 5.379 -23.392 1.00 72.19 195 GLY A O 1
ATOM 1594 N N . ILE A 1 196 ? 14.821 6.851 -21.772 1.00 78.44 196 ILE A N 1
ATOM 1595 C CA . ILE A 1 196 ? 15.969 6.496 -20.913 1.00 78.44 196 ILE A CA 1
ATOM 1596 C C . ILE A 1 196 ? 15.526 5.596 -19.759 1.00 78.44 196 ILE A C 1
ATOM 1598 O O . ILE A 1 196 ? 14.512 5.864 -19.113 1.00 78.44 196 ILE A O 1
ATOM 1602 N N . SER A 1 197 ? 16.304 4.552 -19.487 1.00 74.56 197 SER A N 1
ATOM 1603 C CA . SER A 1 197 ? 16.052 3.568 -18.434 1.00 74.56 197 SER A CA 1
ATOM 1604 C C . SER A 1 197 ? 17.215 3.551 -17.438 1.00 74.56 197 SER A C 1
ATOM 1606 O O . SER A 1 197 ? 18.378 3.467 -17.835 1.00 74.56 197 SER A O 1
ATOM 1608 N N . ILE A 1 198 ? 16.913 3.632 -16.139 1.00 78.06 198 ILE A N 1
ATOM 1609 C CA . ILE A 1 198 ? 17.907 3.630 -15.050 1.00 78.06 198 ILE A CA 1
ATOM 1610 C C . ILE A 1 198 ? 17.754 2.400 -14.159 1.00 78.06 198 ILE A C 1
ATOM 1612 O O . ILE A 1 198 ? 16.641 1.903 -13.970 1.00 78.06 198 ILE A O 1
ATOM 1616 N N . CYS A 1 199 ? 18.855 1.942 -13.557 1.00 70.62 199 CYS A N 1
ATOM 1617 C CA . CYS A 1 199 ? 18.793 0.926 -12.508 1.00 70.62 199 CYS A CA 1
ATOM 1618 C C . CYS A 1 199 ? 18.097 1.516 -11.289 1.00 70.62 199 CYS A C 1
ATOM 1620 O O . CYS A 1 199 ? 18.597 2.471 -10.690 1.00 70.62 199 CYS A O 1
ATOM 1622 N N . VAL A 1 200 ? 17.021 0.878 -10.839 1.00 67.31 200 VAL A N 1
ATOM 1623 C CA . VAL A 1 200 ? 16.538 1.056 -9.473 1.00 67.31 200 VAL A CA 1
ATOM 1624 C C . VAL A 1 200 ? 17.462 0.245 -8.573 1.00 67.31 200 VAL A C 1
ATOM 1626 O O . VAL A 1 200 ? 17.172 -0.881 -8.178 1.00 67.31 200 VAL A O 1
ATOM 1629 N N . ASN A 1 201 ? 18.628 0.813 -8.260 1.00 59.53 201 ASN A N 1
ATOM 1630 C CA . ASN A 1 201 ? 19.340 0.371 -7.073 1.00 59.53 201 ASN A CA 1
ATOM 1631 C C . ASN A 1 201 ? 18.436 0.698 -5.886 1.00 59.53 201 ASN A C 1
ATOM 1633 O O . ASN A 1 201 ? 17.984 1.834 -5.754 1.00 59.53 201 ASN A O 1
ATOM 1637 N N . ASN A 1 202 ? 18.219 -0.269 -4.996 1.00 51.03 202 ASN A N 1
ATOM 1638 C CA . ASN A 1 202 ? 17.420 -0.130 -3.770 1.00 51.03 202 ASN A CA 1
ATOM 1639 C C . ASN A 1 202 ? 17.982 0.912 -2.767 1.00 51.03 202 ASN A C 1
ATOM 1641 O O . ASN A 1 202 ? 17.660 0.897 -1.584 1.00 51.03 202 ASN A O 1
ATOM 1645 N N . ARG A 1 203 ? 18.864 1.815 -3.214 1.00 49.03 203 ARG A N 1
ATOM 1646 C CA . ARG A 1 203 ? 19.448 2.908 -2.446 1.00 49.03 203 ARG A CA 1
ATOM 1647 C C . ARG A 1 203 ? 18.760 4.219 -2.814 1.00 49.03 203 ARG A C 1
ATOM 1649 O O . ARG A 1 203 ? 19.185 4.985 -3.675 1.00 49.03 203 ARG A O 1
ATOM 1656 N N . THR A 1 204 ? 17.680 4.443 -2.086 1.00 49.69 204 THR A N 1
ATOM 1657 C CA . THR A 1 204 ? 16.805 5.612 -1.982 1.00 49.69 204 THR A CA 1
ATOM 1658 C C . THR A 1 204 ? 17.527 6.899 -1.544 1.00 49.69 204 THR A C 1
ATOM 1660 O O . THR A 1 204 ? 17.208 7.464 -0.502 1.00 49.69 204 THR A O 1
ATOM 1663 N N . HIS A 1 205 ? 18.503 7.410 -2.299 1.00 48.28 205 HIS A N 1
ATOM 1664 C CA . HIS A 1 205 ? 19.203 8.646 -1.895 1.00 48.28 205 HIS A CA 1
ATOM 1665 C C . HIS A 1 205 ? 18.523 9.953 -2.345 1.00 48.28 205 HIS A C 1
ATOM 1667 O O . HIS A 1 205 ? 18.791 11.000 -1.763 1.00 48.28 205 HIS A O 1
ATOM 1673 N N . GLY A 1 206 ? 17.597 9.906 -3.310 1.00 47.75 206 GLY A N 1
ATOM 1674 C CA . GLY A 1 206 ? 16.864 11.087 -3.797 1.00 47.75 206 GLY A CA 1
ATOM 1675 C C . GLY A 1 206 ? 15.495 11.319 -3.152 1.00 47.75 206 GLY A C 1
ATOM 1676 O O . GLY A 1 206 ? 15.163 12.435 -2.771 1.00 47.75 206 GLY A O 1
ATOM 1677 N N . MET A 1 207 ? 14.721 10.246 -2.958 1.00 50.22 207 MET A N 1
ATOM 1678 C CA . MET A 1 207 ? 13.425 10.275 -2.256 1.00 50.22 207 MET A CA 1
ATOM 1679 C C . MET A 1 207 ? 13.562 10.288 -0.723 1.00 50.22 207 MET A C 1
ATOM 1681 O O . MET A 1 207 ? 12.563 10.354 -0.012 1.00 50.22 207 MET A O 1
ATOM 1685 N N . GLY A 1 208 ? 14.791 10.248 -0.199 1.00 52.56 208 GLY A N 1
ATOM 1686 C CA . GLY A 1 208 ? 15.053 10.114 1.231 1.00 52.56 208 GLY A CA 1
ATOM 1687 C C . GLY A 1 208 ? 14.513 11.267 2.077 1.00 52.56 208 GLY A C 1
ATOM 1688 O O . GLY A 1 208 ? 14.013 11.007 3.158 1.00 52.56 208 GLY A O 1
ATOM 1689 N N . LYS A 1 209 ? 14.550 12.525 1.611 1.00 54.16 209 LYS A N 1
ATOM 1690 C CA . LYS A 1 209 ? 14.183 13.681 2.461 1.00 54.16 209 LYS A CA 1
ATOM 1691 C C . LYS A 1 209 ? 12.685 13.772 2.779 1.00 54.16 209 LYS A C 1
ATOM 1693 O O . LYS A 1 209 ? 12.323 14.052 3.916 1.00 54.16 209 LYS A O 1
ATOM 1698 N N . TYR A 1 210 ? 11.821 13.536 1.791 1.00 62.38 210 TYR A N 1
ATOM 1699 C CA . TYR A 1 210 ? 10.368 13.522 2.006 1.00 62.38 210 TYR A CA 1
ATOM 1700 C C . TYR A 1 210 ? 9.926 12.247 2.733 1.00 62.38 210 TYR A C 1
ATOM 1702 O O . TYR A 1 210 ? 9.079 12.302 3.621 1.00 62.38 210 TYR A O 1
ATOM 1710 N N . TYR A 1 211 ? 10.564 11.116 2.418 1.00 67.06 211 TYR A N 1
ATOM 1711 C CA . TYR A 1 211 ? 10.310 9.837 3.075 1.00 67.06 211 TYR A CA 1
ATOM 1712 C C . TYR A 1 211 ? 10.714 9.840 4.557 1.00 67.06 211 TYR A C 1
ATOM 1714 O O . TYR A 1 211 ? 9.960 9.359 5.400 1.00 67.06 211 TYR A O 1
ATOM 1722 N N . THR A 1 212 ? 11.863 10.428 4.913 1.00 73.38 212 THR A N 1
ATOM 1723 C CA . THR A 1 212 ? 12.287 10.522 6.317 1.00 73.38 212 THR A CA 1
ATOM 1724 C C . THR A 1 212 ? 11.343 11.404 7.119 1.00 73.38 212 THR A C 1
ATOM 1726 O O . THR A 1 212 ? 10.929 10.999 8.200 1.00 73.38 212 THR A O 1
ATOM 1729 N N . PHE A 1 213 ? 10.935 12.564 6.593 1.00 80.62 213 PHE A N 1
ATOM 1730 C CA . PHE A 1 213 ? 9.987 13.448 7.278 1.00 80.62 213 PHE A CA 1
ATOM 1731 C C . PHE A 1 213 ? 8.630 12.772 7.530 1.00 80.62 213 PHE A C 1
ATOM 1733 O O . PHE A 1 213 ? 8.141 12.782 8.660 1.00 80.62 213 PHE A O 1
ATOM 1740 N N . ALA A 1 214 ? 8.062 12.116 6.513 1.00 78.00 214 ALA A N 1
ATOM 1741 C CA . ALA A 1 214 ? 6.819 11.357 6.657 1.00 78.00 214 ALA A CA 1
ATOM 1742 C C . ALA A 1 214 ? 6.958 10.203 7.667 1.00 78.00 214 ALA A C 1
ATOM 1744 O O . ALA A 1 214 ? 6.065 9.977 8.486 1.00 78.00 214 ALA A O 1
ATOM 1745 N N . SER A 1 215 ? 8.105 9.515 7.672 1.00 81.94 215 SER A N 1
ATOM 1746 C CA . SER A 1 215 ? 8.398 8.460 8.645 1.00 81.94 215 SER A CA 1
ATOM 1747 C C . SER A 1 215 ? 8.464 8.993 10.079 1.00 81.94 215 SER A C 1
ATOM 1749 O O . SER A 1 215 ? 7.952 8.328 10.976 1.00 81.94 215 SER A O 1
ATOM 1751 N N . TYR A 1 216 ? 9.043 10.177 10.309 1.00 87.12 216 TYR A N 1
ATOM 1752 C CA . TYR A 1 216 ? 9.074 10.794 11.640 1.00 87.12 216 TYR A CA 1
ATOM 1753 C C . TYR A 1 216 ? 7.676 11.176 12.127 1.00 87.12 216 TYR A C 1
ATOM 1755 O O . TYR A 1 216 ? 7.340 10.878 13.271 1.00 87.12 216 TYR A O 1
ATOM 1763 N N . ILE A 1 217 ? 6.848 11.787 11.272 1.00 90.25 217 ILE A N 1
ATOM 1764 C CA . ILE A 1 217 ? 5.462 12.132 11.632 1.00 90.25 217 ILE A CA 1
ATOM 1765 C C . ILE A 1 217 ? 4.673 10.872 11.980 1.00 90.25 217 ILE A C 1
ATOM 1767 O O . ILE A 1 217 ? 4.025 10.825 13.022 1.00 90.25 217 ILE A O 1
ATOM 1771 N N . THR A 1 218 ? 4.770 9.839 11.142 1.00 88.94 218 THR A N 1
ATOM 1772 C CA . THR A 1 218 ? 4.067 8.570 11.362 1.00 88.94 218 THR A CA 1
ATOM 1773 C C . THR A 1 218 ? 4.525 7.913 12.662 1.00 88.94 218 THR A C 1
ATOM 1775 O O . THR A 1 218 ? 3.696 7.474 13.451 1.00 88.94 218 THR A O 1
ATOM 1778 N N . LEU A 1 219 ? 5.833 7.908 12.944 1.00 89.94 219 LEU A N 1
ATOM 1779 C CA . LEU A 1 219 ? 6.376 7.366 14.190 1.00 89.94 219 LEU A CA 1
ATOM 1780 C C . LEU A 1 219 ? 5.847 8.118 15.419 1.00 89.94 219 LEU A C 1
ATOM 1782 O O . LEU A 1 219 ? 5.400 7.489 16.374 1.00 89.94 219 LEU A O 1
ATOM 1786 N N . VAL A 1 220 ? 5.873 9.454 15.396 1.00 93.25 220 VAL A N 1
ATOM 1787 C CA . VAL A 1 220 ? 5.351 10.285 16.495 1.00 93.25 220 VAL A CA 1
ATOM 1788 C C . VAL A 1 220 ? 3.846 10.062 16.677 1.00 93.25 220 VAL A C 1
ATOM 1790 O O . VAL A 1 220 ? 3.381 9.927 17.810 1.00 93.25 220 VAL A O 1
ATOM 1793 N N . GLY A 1 221 ? 3.091 9.959 15.582 1.00 92.25 221 GLY A N 1
ATOM 1794 C CA . GLY A 1 221 ? 1.660 9.659 15.609 1.00 92.25 221 GLY A CA 1
ATOM 1795 C C . GLY A 1 221 ? 1.366 8.288 16.217 1.00 92.25 221 GLY A C 1
ATOM 1796 O O . GLY A 1 221 ? 0.571 8.194 17.143 1.00 92.25 221 GLY A O 1
ATOM 1797 N N . LEU A 1 222 ? 2.067 7.236 15.790 1.00 93.00 222 LEU A N 1
ATOM 1798 C CA . LEU A 1 222 ? 1.878 5.879 16.315 1.00 93.00 222 LEU A CA 1
ATOM 1799 C C . LEU A 1 222 ? 2.238 5.780 17.802 1.00 93.00 222 LEU A C 1
ATOM 1801 O O . LEU A 1 222 ? 1.479 5.227 18.593 1.00 93.00 222 LEU A O 1
ATOM 1805 N N . VAL A 1 223 ? 3.374 6.353 18.209 1.00 93.31 223 VAL A N 1
ATOM 1806 C CA . VAL A 1 223 ? 3.832 6.302 19.608 1.00 93.31 223 VAL A CA 1
ATOM 1807 C C . VAL A 1 223 ? 2.891 7.064 20.544 1.00 93.31 223 VAL A C 1
ATOM 1809 O O . VAL A 1 223 ? 2.761 6.685 21.705 1.00 93.31 223 VAL A O 1
ATOM 1812 N N . THR A 1 224 ? 2.216 8.110 20.062 1.00 94.38 224 THR A N 1
ATOM 1813 C CA . THR A 1 224 ? 1.214 8.841 20.854 1.00 94.38 224 THR A CA 1
ATOM 1814 C C . THR A 1 224 ? -0.174 8.191 20.808 1.00 94.38 224 THR A C 1
ATOM 1816 O O . THR A 1 224 ? -0.850 8.151 21.836 1.00 94.38 224 THR A O 1
ATOM 1819 N N . SER A 1 225 ? -0.584 7.631 19.666 1.00 96.44 225 SER A N 1
ATOM 1820 C CA . SER A 1 225 ? -1.903 7.012 19.457 1.00 96.44 225 SER A CA 1
ATOM 1821 C C . SER A 1 225 ? -2.063 5.683 20.203 1.00 96.44 225 SER A C 1
ATOM 1823 O O . SER A 1 225 ? -2.996 5.528 20.992 1.00 96.44 225 SER A O 1
ATOM 1825 N N . ILE A 1 226 ? -1.108 4.757 20.064 1.00 95.88 226 ILE A N 1
ATOM 1826 C CA . ILE A 1 226 ? -1.156 3.412 20.665 1.00 95.88 226 ILE A CA 1
ATOM 1827 C C . ILE A 1 226 ? -1.459 3.432 22.179 1.00 95.88 226 ILE A C 1
ATOM 1829 O O . ILE A 1 226 ? -2.391 2.739 22.602 1.00 95.88 226 ILE A O 1
ATOM 1833 N N . PRO A 1 227 ? -0.740 4.196 23.032 1.00 95.88 227 PRO A N 1
ATOM 1834 C CA . PRO A 1 227 ? -1.042 4.235 24.462 1.00 95.88 227 PRO A CA 1
ATOM 1835 C C . PRO A 1 227 ? -2.395 4.892 24.759 1.00 95.88 227 PRO A C 1
ATOM 1837 O O . PRO A 1 227 ? -3.087 4.451 25.676 1.00 95.88 227 PRO A O 1
ATOM 1840 N N . ALA A 1 228 ? -2.815 5.899 23.987 1.00 95.88 228 ALA A N 1
ATOM 1841 C CA . ALA A 1 228 ? -4.128 6.519 24.153 1.00 95.88 228 ALA A CA 1
ATOM 1842 C C . ALA A 1 228 ? -5.267 5.538 23.810 1.00 95.88 228 ALA A C 1
ATOM 1844 O O . ALA A 1 228 ? -6.232 5.412 24.569 1.00 95.88 228 ALA A O 1
ATOM 1845 N N . LEU A 1 229 ? -5.130 4.775 22.720 1.00 95.25 229 LEU A N 1
ATOM 1846 C CA . LEU A 1 229 ? -6.059 3.702 22.352 1.00 95.25 229 LEU A CA 1
ATOM 1847 C C . LEU A 1 229 ? -6.100 2.609 23.425 1.00 95.25 229 LEU A C 1
ATOM 1849 O O . LEU A 1 229 ? -7.172 2.172 23.833 1.00 95.25 229 LEU A O 1
ATOM 1853 N N . PHE A 1 230 ? -4.946 2.210 23.954 1.00 95.62 230 PHE A N 1
ATOM 1854 C CA . PHE A 1 230 ? -4.883 1.205 25.011 1.00 95.62 230 PHE A CA 1
ATOM 1855 C C . PHE A 1 230 ? -5.587 1.660 26.300 1.00 95.62 230 PHE A C 1
ATOM 1857 O O . PHE A 1 230 ? -6.399 0.924 26.863 1.00 95.62 230 PHE A O 1
ATOM 1864 N N . ILE A 1 231 ? -5.328 2.894 26.745 1.00 95.25 231 ILE A N 1
ATOM 1865 C CA . ILE A 1 231 ? -5.970 3.469 27.934 1.00 95.25 231 ILE A CA 1
ATOM 1866 C C . ILE A 1 231 ? -7.482 3.575 27.728 1.00 95.25 231 ILE A C 1
ATOM 1868 O O . ILE A 1 231 ? -8.245 3.195 28.616 1.00 95.25 231 ILE A O 1
ATOM 1872 N N . THR A 1 232 ? -7.936 4.048 26.565 1.00 93.88 232 THR A N 1
ATOM 1873 C CA . THR A 1 232 ? -9.376 4.154 26.279 1.00 93.88 232 THR A CA 1
ATOM 1874 C C . THR A 1 232 ? -10.056 2.788 26.292 1.00 93.88 232 THR A C 1
ATOM 1876 O O . THR A 1 232 ? -11.086 2.649 26.947 1.00 93.88 232 THR A O 1
ATOM 1879 N N . ILE A 1 233 ? -9.459 1.755 25.685 1.00 94.44 233 ILE A N 1
ATOM 1880 C CA . ILE A 1 233 ? -9.977 0.379 25.756 1.00 94.44 233 ILE A CA 1
ATOM 1881 C C . ILE A 1 233 ? -10.131 -0.071 27.216 1.00 94.44 233 ILE A C 1
ATOM 1883 O O . ILE A 1 233 ? -11.195 -0.563 27.588 1.00 94.44 233 ILE A O 1
ATOM 1887 N N . ILE A 1 234 ? -9.121 0.145 28.066 1.00 93.56 234 ILE A N 1
ATOM 1888 C CA . ILE A 1 234 ? -9.190 -0.222 29.491 1.00 93.56 234 ILE A CA 1
ATOM 1889 C C . ILE A 1 234 ? -10.322 0.521 30.205 1.00 93.56 234 ILE A C 1
ATOM 1891 O O . ILE A 1 234 ? -11.098 -0.103 30.924 1.00 93.56 234 ILE A O 1
ATOM 1895 N N . VAL A 1 235 ? -10.451 1.833 30.001 1.00 93.81 235 VAL A N 1
ATOM 1896 C CA . VAL A 1 235 ? -11.503 2.640 30.641 1.00 93.81 235 VAL A CA 1
ATOM 1897 C C . VAL A 1 235 ? -12.896 2.125 30.269 1.00 93.81 235 VAL A C 1
ATOM 1899 O O . VAL A 1 235 ? -13.736 1.948 31.152 1.00 93.81 235 VAL A O 1
ATOM 1902 N N . TYR A 1 236 ? -13.132 1.820 28.990 1.00 90.00 236 TYR A N 1
ATOM 1903 C CA . TYR A 1 236 ? -14.410 1.274 28.526 1.00 90.00 236 TYR A CA 1
ATOM 1904 C C . TYR A 1 236 ? -14.698 -0.140 29.055 1.00 90.00 236 TYR A C 1
ATOM 1906 O O . TYR A 1 236 ? -15.863 -0.488 29.233 1.00 90.00 236 TYR A O 1
ATOM 1914 N N . LEU A 1 237 ? -13.670 -0.951 29.327 1.00 88.25 237 LEU A N 1
ATOM 1915 C CA . LEU A 1 237 ? -13.831 -2.278 29.933 1.00 88.25 237 LEU A CA 1
ATOM 1916 C C . LEU A 1 237 ? -14.069 -2.217 31.450 1.00 88.25 237 LEU A C 1
ATOM 1918 O O . LEU A 1 237 ? -14.831 -3.024 31.978 1.00 88.25 237 LEU A O 1
ATOM 1922 N N . CYS A 1 238 ? -13.435 -1.272 32.151 1.00 90.06 238 CYS A N 1
ATOM 1923 C CA . CYS A 1 238 ? -13.546 -1.121 33.604 1.00 90.06 238 CYS A CA 1
ATOM 1924 C C . CYS A 1 238 ? -14.876 -0.511 34.056 1.00 90.06 238 CYS A C 1
ATOM 1926 O O . CYS A 1 238 ? -15.283 -0.733 35.195 1.00 90.06 238 CYS A O 1
ATOM 1928 N N . ILE A 1 239 ? -15.540 0.269 33.198 1.00 90.31 239 ILE A N 1
ATOM 1929 C CA . ILE A 1 239 ? -16.815 0.916 33.516 1.00 90.31 239 ILE A CA 1
ATOM 1930 C C . ILE A 1 239 ? -17.946 0.106 32.861 1.00 90.31 239 ILE A C 1
ATOM 1932 O O . ILE A 1 239 ? -18.273 0.341 31.694 1.00 90.31 239 ILE A O 1
ATOM 1936 N N . PRO A 1 240 ? -18.575 -0.844 33.582 1.00 76.88 240 PRO A N 1
ATOM 1937 C CA . PRO A 1 240 ? -19.620 -1.699 33.018 1.00 76.88 240 PRO A CA 1
ATOM 1938 C C . PRO A 1 240 ? -20.850 -0.907 32.560 1.00 76.88 240 PRO A C 1
ATOM 1940 O O . PRO A 1 240 ? -21.539 -1.331 31.634 1.00 76.88 240 PRO A O 1
ATOM 1943 N N . ASP A 1 241 ? -21.076 0.277 33.132 1.00 76.12 241 ASP A N 1
ATOM 1944 C CA . ASP A 1 241 ? -22.158 1.183 32.736 1.00 76.12 241 ASP A CA 1
ATOM 1945 C C . ASP A 1 241 ? -21.979 1.738 31.309 1.00 76.12 241 ASP A C 1
ATOM 1947 O O . ASP A 1 241 ? -22.955 2.105 30.653 1.00 76.12 241 ASP A O 1
ATOM 1951 N N . LEU A 1 242 ? -20.745 1.748 30.782 1.00 76.94 242 LEU A N 1
ATOM 1952 C CA . LEU A 1 242 ? -20.434 2.148 29.405 1.00 76.94 242 LEU A CA 1
ATOM 1953 C C . LEU A 1 242 ? -20.504 0.973 28.413 1.00 76.94 242 LEU A C 1
ATOM 1955 O O . LEU A 1 242 ? -20.541 1.211 27.204 1.00 76.94 242 LEU A O 1
ATOM 1959 N N . LEU A 1 243 ? -20.613 -0.282 28.878 1.00 79.06 243 LEU A N 1
ATOM 1960 C CA . LEU A 1 243 ? -20.707 -1.502 28.047 1.00 79.06 243 LEU A CA 1
ATOM 1961 C C . LEU A 1 243 ? -22.103 -1.725 27.439 1.00 79.06 243 LEU A C 1
ATOM 1963 O O . LEU A 1 243 ? -22.595 -2.851 27.290 1.00 79.06 243 LEU A O 1
ATOM 1967 N N . THR A 1 244 ? -22.743 -0.635 27.040 1.00 83.81 244 THR A N 1
ATOM 1968 C CA . THR A 1 244 ? -23.965 -0.650 26.238 1.00 83.81 244 THR A CA 1
ATOM 1969 C C . THR A 1 244 ? -23.656 -1.057 24.789 1.00 83.81 244 THR A C 1
ATOM 1971 O O . THR A 1 244 ? -22.494 -1.212 24.404 1.00 83.81 244 THR A O 1
ATOM 1974 N N . LEU A 1 245 ? -24.690 -1.250 23.957 1.00 83.12 245 LEU A N 1
ATOM 1975 C CA . LEU A 1 245 ? -24.521 -1.600 22.538 1.00 83.12 245 LEU A CA 1
ATOM 1976 C C . LEU A 1 245 ? -23.497 -0.688 21.817 1.00 83.12 245 LEU A C 1
ATOM 1978 O O . LEU A 1 245 ? -22.563 -1.241 21.238 1.00 83.12 245 LEU A O 1
ATOM 1982 N N . PRO A 1 246 ? -23.572 0.659 21.911 1.00 84.81 246 PRO A N 1
ATOM 1983 C CA . PRO A 1 246 ? -22.611 1.548 21.254 1.00 84.81 246 PRO A CA 1
ATOM 1984 C C . PRO A 1 246 ? -21.193 1.434 21.826 1.00 84.81 246 PRO A C 1
ATOM 1986 O O . PRO A 1 246 ? -20.224 1.492 21.074 1.00 84.81 246 PRO A O 1
ATOM 1989 N N . GLY A 1 247 ? -21.058 1.209 23.139 1.00 87.62 247 GLY A N 1
ATOM 1990 C CA . GLY A 1 247 ? -19.756 1.004 23.780 1.00 87.62 247 GLY A CA 1
ATOM 1991 C C . GLY A 1 247 ? -19.045 -0.249 23.269 1.00 87.62 247 GLY A C 1
ATOM 1992 O O . GLY A 1 247 ? -17.848 -0.218 23.001 1.00 87.62 247 GLY A O 1
ATOM 1993 N N . LYS A 1 248 ? -19.786 -1.340 23.033 1.00 89.19 248 LYS A N 1
ATOM 1994 C CA . LYS A 1 248 ? -19.227 -2.571 22.446 1.00 89.19 248 LYS A CA 1
ATOM 1995 C C . LYS A 1 248 ? -18.772 -2.381 20.995 1.00 89.19 248 LYS A C 1
ATOM 1997 O O . LYS A 1 248 ? -17.737 -2.927 20.618 1.00 89.19 248 LYS A O 1
ATOM 2002 N N . LEU A 1 249 ? -19.512 -1.603 20.197 1.00 91.69 249 LEU A N 1
ATOM 2003 C CA . LEU A 1 249 ? -19.105 -1.248 18.828 1.00 91.69 249 LEU A CA 1
ATOM 2004 C C . LEU A 1 249 ? -17.812 -0.425 18.841 1.00 91.69 249 LEU A C 1
ATOM 2006 O O . LEU A 1 249 ? -16.881 -0.726 18.096 1.00 91.69 249 LEU A O 1
ATOM 2010 N N . LEU A 1 250 ? -17.734 0.563 19.739 1.00 92.56 250 LEU A N 1
ATOM 2011 C CA . LEU A 1 250 ? -16.551 1.398 19.912 1.00 92.56 250 LEU A CA 1
ATOM 2012 C C . LEU A 1 250 ? -15.332 0.578 20.352 1.00 92.56 250 LEU A C 1
ATOM 2014 O O . LEU A 1 250 ? -14.267 0.738 19.771 1.00 92.56 250 LEU A O 1
ATOM 2018 N N . ILE A 1 251 ? -15.471 -0.339 21.315 1.00 93.62 251 ILE A N 1
ATOM 2019 C CA . ILE A 1 251 ? -14.365 -1.221 21.726 1.00 93.62 251 ILE A CA 1
ATOM 2020 C C . ILE A 1 251 ? -13.850 -2.043 20.537 1.00 93.62 251 ILE A C 1
ATOM 2022 O O . ILE A 1 251 ? -12.640 -2.164 20.364 1.00 93.62 251 ILE A O 1
ATOM 2026 N N . SER A 1 252 ? -14.740 -2.582 19.697 1.00 93.88 252 SER A N 1
ATOM 2027 C CA . SER A 1 252 ? -14.325 -3.359 18.522 1.00 93.88 252 SER A CA 1
ATOM 2028 C C . SER A 1 252 ? -13.586 -2.504 17.486 1.00 93.88 252 SER A C 1
ATOM 2030 O O . SER A 1 252 ? -12.570 -2.940 16.940 1.00 93.88 252 SER A O 1
ATOM 2032 N N . LEU A 1 253 ? -14.044 -1.267 17.262 1.00 95.25 253 LEU A N 1
ATOM 2033 C CA . LEU A 1 253 ? -13.344 -0.282 16.434 1.00 95.25 253 LEU A CA 1
ATOM 2034 C C . LEU A 1 253 ? -11.940 0.008 16.988 1.00 95.25 253 LEU A C 1
ATOM 2036 O O . LEU A 1 253 ? -10.954 -0.134 16.265 1.00 95.25 253 LEU A O 1
ATOM 2040 N N . LEU A 1 254 ? -11.840 0.349 18.276 1.00 96.19 254 LEU A N 1
ATOM 2041 C CA . LEU A 1 254 ? -10.571 0.662 18.937 1.00 96.19 254 LEU A CA 1
ATOM 2042 C C . LEU A 1 254 ? -9.604 -0.527 18.902 1.00 96.19 254 LEU A C 1
ATOM 2044 O O . LEU A 1 254 ? -8.420 -0.336 18.647 1.00 96.19 254 LEU A O 1
ATOM 2048 N N . LEU A 1 255 ? -10.097 -1.754 19.090 1.00 95.62 255 LEU A N 1
ATOM 2049 C CA . LEU A 1 255 ? -9.272 -2.961 19.037 1.00 95.62 255 LEU A CA 1
ATOM 2050 C C . LEU A 1 255 ? -8.717 -3.217 17.628 1.00 95.62 255 LEU A C 1
ATOM 2052 O O . LEU A 1 255 ? -7.553 -3.601 17.485 1.00 95.62 255 LEU A O 1
ATOM 2056 N N . SER A 1 256 ? -9.526 -2.985 16.587 1.00 95.69 256 SER A N 1
ATOM 2057 C CA . SER A 1 256 ? -9.077 -3.118 15.195 1.00 95.69 256 SER A CA 1
ATOM 2058 C C . SER A 1 256 ? -7.998 -2.089 14.835 1.00 95.69 256 SER A C 1
ATOM 2060 O O . SER A 1 256 ? -6.963 -2.471 14.291 1.00 95.69 256 SER A O 1
ATOM 2062 N N . LEU A 1 257 ? -8.180 -0.822 15.231 1.00 95.00 257 LEU A N 1
ATOM 2063 C CA . LEU A 1 257 ? -7.195 0.246 15.027 1.00 95.00 257 LEU A CA 1
ATOM 2064 C C . LEU A 1 257 ? -5.913 0.002 15.822 1.00 95.00 257 LEU A C 1
ATOM 2066 O O . LEU A 1 257 ? -4.828 0.065 15.258 1.00 95.00 257 LEU A O 1
ATOM 2070 N N . PHE A 1 258 ? -6.031 -0.359 17.100 1.00 96.62 258 PHE A N 1
ATOM 2071 C CA . PHE A 1 258 ? -4.885 -0.684 17.946 1.00 96.62 258 PHE A CA 1
ATOM 2072 C C . PHE A 1 258 ? -4.040 -1.810 17.342 1.00 96.62 258 PHE A C 1
ATOM 2074 O O . PHE A 1 258 ? -2.818 -1.709 17.272 1.00 96.62 258 PHE A O 1
ATOM 2081 N N . THR A 1 259 ? -4.686 -2.869 16.845 1.00 95.50 259 THR A N 1
ATOM 2082 C CA . THR A 1 259 ? -3.975 -3.985 16.207 1.00 95.50 259 THR A CA 1
ATOM 2083 C C . THR A 1 259 ? -3.298 -3.550 14.904 1.00 95.50 259 THR A C 1
ATOM 2085 O O . THR A 1 259 ? -2.149 -3.920 14.670 1.00 95.50 259 THR A O 1
ATOM 2088 N N . ALA A 1 260 ? -3.962 -2.735 14.077 1.00 94.62 260 ALA A N 1
ATOM 2089 C CA . ALA A 1 260 ? -3.372 -2.193 12.852 1.00 94.62 260 ALA A CA 1
ATOM 2090 C C . ALA A 1 260 ? -2.146 -1.306 13.140 1.00 94.62 260 ALA A C 1
ATOM 2092 O O . ALA A 1 260 ? -1.098 -1.480 12.521 1.00 94.62 260 ALA A O 1
ATOM 2093 N N . GLU A 1 261 ? -2.241 -0.402 14.117 1.00 93.75 261 GLU A N 1
ATOM 2094 C CA . GLU A 1 261 ? -1.145 0.491 14.512 1.00 93.75 261 GLU A CA 1
ATOM 2095 C C . GLU A 1 261 ? 0.035 -0.262 15.144 1.00 93.75 261 GLU A C 1
ATOM 2097 O O . GLU A 1 261 ? 1.195 0.052 14.867 1.00 93.75 261 GLU A O 1
ATOM 2102 N N . LEU A 1 262 ? -0.229 -1.300 15.945 1.00 94.06 262 LEU A N 1
ATOM 2103 C CA . LEU A 1 262 ? 0.825 -2.172 16.469 1.00 94.06 262 LEU A CA 1
ATOM 2104 C C . LEU A 1 262 ? 1.566 -2.905 15.352 1.00 94.06 262 LEU A C 1
ATOM 2106 O O . LEU A 1 262 ? 2.796 -2.983 15.370 1.00 94.06 262 LEU A O 1
ATOM 2110 N N . LEU A 1 263 ? 0.834 -3.435 14.373 1.00 92.94 263 LEU A N 1
ATOM 2111 C CA . LEU A 1 263 ? 1.443 -4.072 13.212 1.00 92.94 263 LEU A CA 1
ATOM 2112 C C . LEU A 1 263 ? 2.277 -3.056 12.413 1.00 92.94 263 LEU A C 1
ATOM 2114 O O . LEU A 1 263 ? 3.390 -3.400 12.008 1.00 92.94 263 LEU A O 1
ATOM 2118 N N . LEU A 1 264 ? 1.805 -1.808 12.253 1.00 90.44 264 LEU A N 1
ATOM 2119 C CA . LEU A 1 264 ? 2.560 -0.719 11.608 1.00 90.44 264 LEU A CA 1
ATOM 2120 C C . LEU A 1 264 ? 3.885 -0.452 12.317 1.00 90.44 264 LEU A C 1
ATOM 2122 O O . LEU A 1 264 ? 4.906 -0.260 11.659 1.00 90.44 264 LEU A O 1
ATOM 2126 N N . LEU A 1 265 ? 3.886 -0.489 13.648 1.00 90.88 265 LEU A N 1
ATOM 2127 C CA . LEU A 1 265 ? 5.088 -0.281 14.447 1.00 90.88 265 LEU A CA 1
ATOM 2128 C C . LEU A 1 265 ? 6.092 -1.443 14.328 1.00 90.88 265 LEU A C 1
ATOM 2130 O O . LEU A 1 265 ? 7.302 -1.218 14.336 1.00 90.88 265 LEU A O 1
ATOM 2134 N N . ILE A 1 266 ? 5.604 -2.682 14.213 1.00 89.81 266 ILE A N 1
ATOM 2135 C CA . ILE A 1 266 ? 6.441 -3.894 14.144 1.00 89.81 266 ILE A CA 1
ATOM 2136 C C . ILE A 1 266 ? 6.992 -4.123 12.732 1.00 89.81 266 ILE A C 1
ATOM 2138 O O . ILE A 1 266 ? 8.109 -4.621 12.587 1.00 89.81 266 ILE A O 1
ATOM 2142 N N . SER A 1 267 ? 6.247 -3.745 11.690 1.00 86.25 267 SER A N 1
ATOM 2143 C CA . SER A 1 267 ? 6.590 -4.025 10.289 1.00 86.25 267 SER A CA 1
ATOM 2144 C C . SER A 1 267 ? 8.026 -3.647 9.884 1.00 86.25 267 SER A C 1
ATOM 2146 O O . SER A 1 267 ? 8.655 -4.455 9.203 1.00 86.25 267 SER A O 1
ATOM 2148 N N . PRO A 1 268 ? 8.601 -2.496 10.294 1.00 83.75 268 PRO A N 1
ATOM 2149 C CA . PRO A 1 268 ? 9.977 -2.134 9.943 1.00 83.75 268 PRO A CA 1
ATOM 2150 C C . PRO A 1 268 ? 11.052 -3.028 10.579 1.00 83.75 268 PRO A C 1
ATOM 2152 O O . PRO A 1 268 ? 12.180 -3.056 10.098 1.00 83.75 268 PRO A O 1
ATOM 2155 N N . GLN A 1 269 ? 10.729 -3.736 11.666 1.00 84.12 269 GLN A N 1
ATOM 2156 C CA . GLN A 1 269 ? 11.669 -4.596 12.399 1.00 84.12 269 GLN A CA 1
ATOM 2157 C C . GLN A 1 269 ? 11.752 -6.015 11.817 1.00 84.12 269 GLN A C 1
ATOM 2159 O O . GLN A 1 269 ? 12.618 -6.802 12.202 1.00 84.12 269 GLN A O 1
ATOM 2164 N N . VAL A 1 270 ? 10.848 -6.369 10.902 1.00 84.31 270 VAL A N 1
ATOM 2165 C CA . VAL A 1 270 ? 10.735 -7.721 10.356 1.00 84.31 270 VAL A CA 1
ATOM 2166 C C . VAL A 1 270 ? 11.570 -7.856 9.088 1.00 84.31 270 VAL A C 1
ATOM 2168 O O . VAL A 1 270 ? 11.322 -7.197 8.084 1.00 84.31 270 VAL A O 1
ATOM 2171 N N . THR A 1 271 ? 12.555 -8.753 9.121 1.00 79.44 271 THR A N 1
ATOM 2172 C CA . THR A 1 271 ? 13.485 -8.997 8.004 1.00 79.44 271 THR A CA 1
ATOM 2173 C C . THR A 1 271 ? 13.096 -10.189 7.131 1.00 79.44 271 THR A C 1
ATOM 2175 O O . THR A 1 271 ? 13.590 -10.329 6.013 1.00 79.44 271 THR A O 1
ATOM 2178 N N . SER A 1 272 ? 12.212 -11.065 7.610 1.00 83.19 272 SER A N 1
ATOM 2179 C CA . SER A 1 272 ? 11.780 -12.250 6.871 1.00 83.19 272 SER A CA 1
ATOM 2180 C C . SER A 1 272 ? 10.666 -11.914 5.878 1.00 83.19 272 SER A C 1
ATOM 2182 O O . SER A 1 272 ? 9.630 -11.348 6.228 1.00 83.19 272 SER A O 1
ATOM 2184 N N . SER A 1 273 ? 10.868 -12.309 4.618 1.00 76.38 273 SER A N 1
ATOM 2185 C CA . SER A 1 273 ? 9.946 -12.000 3.515 1.00 76.38 273 SER A CA 1
ATOM 2186 C C . SER A 1 273 ? 8.531 -12.542 3.751 1.00 76.38 273 SER A C 1
ATOM 2188 O O . SER A 1 273 ? 7.566 -11.819 3.529 1.00 76.38 273 SER A O 1
ATOM 2190 N N . SER A 1 274 ? 8.396 -13.764 4.278 1.00 76.62 274 SER A N 1
ATOM 2191 C CA . SER A 1 274 ? 7.091 -14.370 4.575 1.00 76.62 274 SER A CA 1
ATOM 2192 C C . SER A 1 274 ? 6.324 -13.633 5.676 1.00 76.62 274 SER A C 1
ATOM 2194 O O . SER A 1 274 ? 5.114 -13.429 5.557 1.00 76.62 274 SER A O 1
ATOM 2196 N N . LEU A 1 275 ? 7.013 -13.199 6.736 1.00 80.19 275 LEU A N 1
ATOM 2197 C CA . LEU A 1 275 ? 6.385 -12.447 7.823 1.00 80.19 275 LEU A CA 1
ATOM 2198 C C . LEU A 1 275 ? 6.016 -11.032 7.375 1.00 80.19 275 LEU A C 1
ATOM 2200 O O . LEU A 1 275 ? 4.940 -10.567 7.728 1.00 80.19 275 LEU A O 1
ATOM 2204 N N . CYS A 1 276 ? 6.845 -10.382 6.554 1.00 85.00 276 CYS A N 1
ATOM 2205 C CA . CYS A 1 276 ? 6.538 -9.070 5.982 1.00 85.00 276 CYS A CA 1
ATOM 2206 C C . CYS A 1 276 ? 5.244 -9.104 5.151 1.00 85.00 276 CYS A C 1
ATOM 2208 O O . CYS A 1 276 ? 4.332 -8.315 5.394 1.00 85.00 276 CYS A O 1
ATOM 2210 N N . THR A 1 277 ? 5.103 -10.083 4.247 1.00 83.69 277 THR A N 1
ATOM 2211 C CA . THR A 1 277 ? 3.863 -10.265 3.473 1.00 83.69 277 THR A CA 1
ATOM 2212 C C . THR A 1 277 ? 2.668 -10.547 4.381 1.00 83.69 277 THR A C 1
ATOM 2214 O O . THR A 1 277 ? 1.610 -9.951 4.208 1.00 83.69 277 THR A O 1
ATOM 2217 N N . THR A 1 278 ? 2.834 -11.407 5.389 1.00 89.00 278 THR A N 1
ATOM 2218 C CA . THR A 1 278 ? 1.753 -11.732 6.334 1.00 89.00 278 THR A CA 1
ATOM 2219 C C . THR A 1 278 ? 1.295 -10.494 7.108 1.00 89.00 278 THR A C 1
ATOM 2221 O O . THR A 1 278 ? 0.098 -10.245 7.225 1.00 89.00 278 THR A O 1
ATOM 2224 N N . ILE A 1 279 ? 2.236 -9.687 7.600 1.00 88.38 279 ILE A N 1
ATOM 2225 C CA . ILE A 1 279 ? 1.954 -8.447 8.330 1.00 88.38 279 ILE A CA 1
ATOM 2226 C C . ILE A 1 279 ? 1.238 -7.438 7.430 1.00 88.38 279 ILE A C 1
ATOM 2228 O O . ILE A 1 279 ? 0.256 -6.845 7.867 1.00 88.38 279 ILE A O 1
ATOM 2232 N N . ALA A 1 280 ? 1.663 -7.286 6.174 1.00 88.00 280 ALA A N 1
ATOM 2233 C CA . ALA A 1 280 ? 1.004 -6.398 5.219 1.00 88.00 280 ALA A CA 1
ATOM 2234 C C . ALA A 1 280 ? -0.463 -6.800 4.971 1.00 88.00 280 ALA A C 1
ATOM 2236 O O . ALA A 1 280 ? -1.357 -5.953 5.011 1.00 88.00 280 ALA A O 1
ATOM 2237 N N . VAL A 1 281 ? -0.728 -8.099 4.793 1.00 90.75 281 VAL A N 1
ATOM 2238 C CA . VAL A 1 281 ? -2.090 -8.628 4.609 1.00 90.75 281 VAL A CA 1
ATOM 2239 C C . VAL A 1 281 ? -2.946 -8.414 5.858 1.00 90.75 281 VAL A C 1
ATOM 2241 O O . VAL A 1 281 ? -4.090 -7.969 5.753 1.00 90.75 281 VAL A O 1
ATOM 2244 N N . LEU A 1 282 ? -2.395 -8.688 7.044 1.00 92.62 282 LEU A N 1
ATOM 2245 C CA . LEU A 1 282 ? -3.096 -8.470 8.310 1.00 92.62 282 LEU A CA 1
ATOM 2246 C C . LEU A 1 282 ? -3.416 -6.992 8.530 1.00 92.62 282 LEU A C 1
ATOM 2248 O O . LEU A 1 282 ? -4.533 -6.663 8.918 1.00 92.62 282 LEU A O 1
ATOM 2252 N N . MET A 1 283 ? -2.477 -6.094 8.243 1.00 92.56 283 MET A N 1
ATOM 2253 C CA . MET A 1 283 ? -2.731 -4.661 8.347 1.00 92.56 283 MET A CA 1
ATOM 2254 C C . MET A 1 283 ? -3.839 -4.204 7.420 1.00 92.56 283 MET A C 1
ATOM 2256 O O . MET A 1 283 ? -4.751 -3.511 7.867 1.00 92.56 283 MET A O 1
ATOM 2260 N N . HIS A 1 284 ? -3.801 -4.634 6.159 1.00 92.06 284 HIS A N 1
ATOM 2261 C CA . HIS A 1 284 ? -4.853 -4.315 5.204 1.00 92.06 284 HIS A CA 1
ATOM 2262 C C . HIS A 1 284 ? -6.231 -4.766 5.714 1.00 92.06 284 HIS A C 1
ATOM 2264 O O . HIS A 1 284 ? -7.191 -3.996 5.684 1.00 92.06 284 HIS A O 1
ATOM 2270 N N . TYR A 1 285 ? -6.311 -5.976 6.275 1.00 94.50 285 TYR A N 1
ATOM 2271 C CA . TYR A 1 285 ? -7.527 -6.488 6.900 1.00 94.50 285 TYR A CA 1
ATOM 2272 C C . TYR A 1 285 ? -8.005 -5.633 8.082 1.00 94.50 285 TYR A C 1
ATOM 2274 O O . TYR A 1 285 ? -9.177 -5.261 8.121 1.00 94.50 285 TYR A O 1
ATOM 2282 N N . PHE A 1 286 ? -7.128 -5.298 9.034 1.00 95.25 286 PHE A N 1
ATOM 2283 C CA . PHE A 1 286 ? -7.524 -4.545 10.229 1.00 95.25 286 PHE A CA 1
ATOM 2284 C C . PHE A 1 286 ? -7.910 -3.093 9.924 1.00 95.25 286 PHE A C 1
ATOM 2286 O O . PHE A 1 286 ? -8.860 -2.594 10.525 1.00 95.25 286 PHE A O 1
ATOM 2293 N N . PHE A 1 287 ? -7.256 -2.437 8.959 1.00 93.75 287 PHE A N 1
ATOM 2294 C CA . PHE A 1 287 ? -7.661 -1.104 8.499 1.00 93.75 287 PHE A CA 1
ATOM 2295 C C . PHE A 1 287 ? -9.042 -1.117 7.842 1.00 93.75 287 PHE A C 1
ATOM 2297 O O . PHE A 1 287 ? -9.881 -0.266 8.142 1.00 93.75 287 PHE A O 1
ATOM 2304 N N . LEU A 1 288 ? -9.315 -2.111 6.992 1.00 94.31 288 LEU A N 1
ATOM 2305 C CA . LEU A 1 288 ? -10.647 -2.288 6.419 1.00 94.31 288 LEU A CA 1
ATOM 2306 C C . LEU A 1 288 ? -11.676 -2.580 7.513 1.00 94.31 288 LEU A C 1
ATOM 2308 O O . LEU A 1 288 ? -12.723 -1.940 7.545 1.00 94.31 288 LEU A O 1
ATOM 2312 N N . ALA A 1 289 ? -11.377 -3.483 8.448 1.00 95.06 289 ALA A N 1
ATOM 2313 C CA . ALA A 1 289 ? -12.260 -3.773 9.574 1.00 95.06 289 ALA A CA 1
ATOM 2314 C C . ALA A 1 289 ? -12.587 -2.506 10.378 1.00 95.06 289 ALA A C 1
ATOM 2316 O O . ALA A 1 289 ? -13.759 -2.259 10.655 1.00 95.06 289 ALA A O 1
ATOM 2317 N N . ALA A 1 290 ? -11.595 -1.659 10.673 1.00 95.19 290 ALA A N 1
ATOM 2318 C CA . ALA A 1 290 ? -11.812 -0.375 11.336 1.00 95.19 290 ALA A CA 1
ATOM 2319 C C . ALA A 1 290 ? -12.764 0.533 10.541 1.00 95.19 290 ALA A C 1
ATOM 2321 O O . ALA A 1 290 ? -13.698 1.099 11.109 1.00 95.19 290 ALA A O 1
ATOM 2322 N N . PHE A 1 291 ? -12.599 0.617 9.218 1.00 94.56 291 PHE A N 1
ATOM 2323 C CA . PHE A 1 291 ? -13.510 1.376 8.361 1.00 94.56 291 PHE A CA 1
ATOM 2324 C C . PHE A 1 291 ? -14.946 0.836 8.429 1.00 94.56 291 PHE A C 1
ATOM 2326 O O . PHE A 1 291 ? -15.894 1.604 8.603 1.00 94.56 291 PHE A O 1
ATOM 2333 N N . PHE A 1 292 ? -15.145 -0.481 8.350 1.00 95.06 292 PHE A N 1
ATOM 2334 C CA . PHE A 1 292 ? -16.482 -1.072 8.457 1.00 95.06 292 PHE A CA 1
ATOM 2335 C C . PHE A 1 292 ? -17.098 -0.893 9.852 1.00 95.06 292 PHE A C 1
ATOM 2337 O O . PHE A 1 292 ? -18.286 -0.584 9.951 1.00 95.06 292 PHE A O 1
ATOM 2344 N N . TRP A 1 293 ? -16.309 -1.004 10.922 1.00 95.62 293 TRP A N 1
ATOM 2345 C CA . TRP A 1 293 ? -16.757 -0.703 12.284 1.00 95.62 293 TRP A CA 1
ATOM 2346 C C . TRP A 1 293 ? -17.156 0.764 12.455 1.00 95.62 293 TRP A C 1
ATOM 2348 O O . TRP A 1 293 ? -18.180 1.045 13.077 1.00 95.62 293 TRP A O 1
ATOM 2358 N N . MET A 1 294 ? -16.410 1.691 11.851 1.00 95.00 294 MET A N 1
ATOM 2359 C CA . MET A 1 294 ? -16.759 3.111 11.828 1.00 95.00 294 MET A CA 1
ATOM 2360 C C . MET A 1 294 ? -18.092 3.341 11.103 1.00 95.00 294 MET A C 1
ATOM 2362 O O . MET A 1 294 ? -18.958 4.029 11.633 1.00 95.00 294 MET A O 1
ATOM 2366 N N . ASN A 1 295 ? -18.313 2.695 9.952 1.00 94.62 295 ASN A N 1
ATOM 2367 C CA . ASN A 1 295 ? -19.591 2.763 9.232 1.00 94.62 295 ASN A CA 1
ATOM 2368 C C . ASN A 1 295 ? -20.762 2.234 10.073 1.00 94.62 295 ASN A C 1
ATOM 2370 O O . ASN A 1 295 ? -21.811 2.873 10.153 1.00 94.62 295 ASN A O 1
ATOM 2374 N N . VAL A 1 296 ? -20.582 1.082 10.727 1.00 93.94 296 VAL A N 1
ATOM 2375 C CA . VAL A 1 296 ? -21.580 0.504 11.639 1.00 93.94 296 VAL A CA 1
ATOM 2376 C C . VAL A 1 296 ? -21.887 1.462 12.789 1.00 93.94 296 VAL A C 1
ATOM 2378 O O . VAL A 1 296 ? -23.054 1.652 13.128 1.00 93.94 296 VAL A O 1
ATOM 2381 N N . MET A 1 297 ? -20.863 2.086 13.372 1.00 92.00 297 MET A N 1
ATOM 2382 C CA . MET A 1 297 ? -21.023 3.051 14.457 1.00 92.00 297 MET A CA 1
ATOM 2383 C C . MET A 1 297 ? -21.779 4.304 13.994 1.00 92.00 297 MET A C 1
ATOM 2385 O O . MET A 1 297 ? -22.705 4.740 14.676 1.00 92.00 297 MET A O 1
ATOM 2389 N N . SER A 1 298 ? -21.449 4.853 12.821 1.00 92.56 298 SER A N 1
ATOM 2390 C CA . SER A 1 298 ? -22.171 5.987 12.231 1.00 92.56 298 SER A CA 1
ATOM 2391 C C . SER A 1 298 ? -23.633 5.647 11.940 1.00 92.56 298 SER A C 1
ATOM 2393 O O . SER A 1 298 ? -24.522 6.448 12.230 1.00 92.56 298 SER A O 1
ATOM 2395 N N . PHE A 1 299 ? -23.903 4.446 11.423 1.00 90.81 299 PHE A N 1
ATOM 2396 C CA . PHE A 1 299 ? -25.265 3.977 11.182 1.00 90.81 299 PHE A CA 1
ATOM 2397 C C . PHE A 1 299 ? -26.045 3.770 12.486 1.00 90.81 299 PHE A C 1
ATOM 2399 O O . PHE A 1 299 ? -27.206 4.166 12.574 1.00 90.81 299 PHE A O 1
ATOM 2406 N N . ASP A 1 300 ? -25.426 3.189 13.519 1.00 88.56 300 ASP A N 1
ATOM 2407 C CA . ASP A 1 300 ? -26.061 3.026 14.830 1.00 88.56 300 ASP A CA 1
ATOM 2408 C C . ASP A 1 300 ? -26.367 4.376 15.491 1.00 88.56 300 ASP A C 1
ATOM 2410 O O . ASP A 1 300 ? -27.461 4.551 16.035 1.00 88.56 300 ASP A O 1
ATOM 2414 N N . ALA A 1 301 ? -25.455 5.348 15.380 1.00 88.50 301 ALA A N 1
ATOM 2415 C CA . ALA A 1 301 ? -25.673 6.712 15.847 1.00 88.50 301 ALA A CA 1
ATOM 2416 C C . ALA A 1 301 ? -26.857 7.359 15.115 1.00 88.50 301 ALA A C 1
ATOM 2418 O O . ALA A 1 301 ? -27.798 7.826 15.759 1.00 88.50 301 ALA A O 1
ATOM 2419 N N . TRP A 1 302 ? -26.869 7.314 13.779 1.00 89.38 302 TRP A N 1
ATOM 2420 C CA . TRP A 1 302 ? -27.974 7.841 12.978 1.00 89.38 302 TRP A CA 1
ATOM 2421 C C . TRP A 1 302 ? -29.310 7.173 13.322 1.00 89.38 302 TRP A C 1
ATOM 2423 O O . TRP A 1 302 ? -30.302 7.864 13.553 1.00 89.38 302 TRP A O 1
ATOM 2433 N N . TYR A 1 303 ? -29.338 5.843 13.426 1.00 84.75 303 TYR A N 1
ATOM 2434 C CA . TYR A 1 303 ? -30.541 5.091 13.781 1.00 84.75 303 TYR A CA 1
ATOM 2435 C C . TYR A 1 303 ? -31.061 5.465 15.177 1.00 84.75 303 TYR A C 1
ATOM 2437 O O . TYR A 1 303 ? -32.266 5.615 15.370 1.00 84.75 303 TYR A O 1
ATOM 2445 N N . THR A 1 304 ? -30.154 5.657 16.141 1.00 82.56 304 THR A N 1
ATOM 2446 C CA . THR A 1 304 ? -30.496 6.045 17.518 1.00 82.56 304 THR A CA 1
ATOM 2447 C C . THR A 1 304 ? -31.106 7.447 17.579 1.00 82.56 304 THR A C 1
ATOM 2449 O O . THR A 1 304 ? -32.081 7.652 18.300 1.00 82.56 304 THR A O 1
ATOM 2452 N N . PHE A 1 305 ? -30.578 8.404 16.808 1.00 82.75 305 PHE A N 1
ATOM 2453 C CA . PHE A 1 305 ? -31.084 9.783 16.784 1.00 82.75 305 PHE A CA 1
ATOM 2454 C C . PHE A 1 305 ? -32.304 9.991 15.880 1.00 82.75 305 PHE A C 1
ATOM 2456 O O . PHE A 1 305 ? -33.055 10.939 16.087 1.00 82.75 305 PHE A O 1
ATOM 2463 N N . SER A 1 306 ? -32.553 9.099 14.921 1.00 80.56 306 SER A N 1
ATOM 2464 C CA . SER A 1 306 ? -33.682 9.216 13.985 1.00 80.56 306 SER A CA 1
ATOM 2465 C C . SER A 1 306 ? -35.046 8.854 14.596 1.00 80.56 306 SER A C 1
ATOM 2467 O O . SER A 1 306 ? -36.048 8.834 13.889 1.00 80.56 306 SER A O 1
ATOM 2469 N N . GLY A 1 307 ? -35.114 8.559 15.900 1.00 65.88 307 GLY A N 1
ATOM 2470 C CA . GLY A 1 307 ? -36.377 8.344 16.618 1.00 65.88 307 GLY A CA 1
ATOM 2471 C C . GLY A 1 307 ? -37.076 7.010 16.329 1.00 65.88 307 GLY A C 1
ATOM 2472 O O . GLY A 1 307 ? -38.174 6.777 16.826 1.00 65.88 307 GLY A O 1
ATOM 2473 N N . PHE A 1 308 ? -36.445 6.100 15.580 1.00 64.56 308 PHE A N 1
ATOM 2474 C CA . PHE A 1 308 ? -36.954 4.752 15.282 1.00 64.56 308 PHE A CA 1
ATOM 2475 C C . PHE A 1 308 ? -36.698 3.742 16.414 1.00 64.56 308 PHE A C 1
ATOM 2477 O O . PHE A 1 308 ? -36.526 2.549 16.159 1.00 64.56 308 PHE A O 1
ATOM 2484 N N . THR A 1 309 ? -36.614 4.191 17.668 1.00 61.31 309 THR A N 1
ATOM 2485 C CA . THR A 1 309 ? -36.189 3.369 18.808 1.00 61.31 309 THR A CA 1
ATOM 2486 C C . THR A 1 309 ? -37.381 2.627 19.431 1.00 61.31 309 THR A C 1
ATOM 2488 O O . THR A 1 309 ? -38.123 3.217 20.216 1.00 61.31 309 THR A O 1
ATOM 2491 N N . PRO A 1 310 ? -37.592 1.321 19.162 1.00 56.78 310 PRO A N 1
ATOM 2492 C CA . PRO A 1 310 ? -38.392 0.498 20.064 1.00 56.78 310 PRO A CA 1
ATOM 2493 C C . PRO A 1 310 ? -37.669 0.385 21.416 1.00 56.78 310 PRO A C 1
ATOM 2495 O O . PRO A 1 310 ? -36.444 0.513 21.469 1.00 56.78 310 PRO A O 1
ATOM 2498 N N . LEU A 1 311 ? -38.404 0.106 22.502 1.00 58.09 311 LEU A N 1
ATOM 2499 C CA . LEU A 1 311 ? -37.822 -0.195 23.820 1.00 58.09 311 LEU A CA 1
ATOM 2500 C C . LEU A 1 311 ? -36.627 -1.155 23.661 1.00 58.09 311 LEU A C 1
ATOM 2502 O O . LEU A 1 311 ? -36.799 -2.286 23.191 1.00 58.09 311 LEU A O 1
ATOM 2506 N N . ARG A 1 312 ? -35.426 -0.689 24.034 1.00 62.94 312 ARG A N 1
ATOM 2507 C CA . ARG A 1 312 ? -34.197 -1.492 24.069 1.00 62.94 312 ARG A CA 1
ATOM 2508 C C . ARG A 1 312 ? -34.430 -2.680 24.997 1.00 62.94 312 ARG A C 1
ATOM 2510 O O . ARG A 1 312 ? -34.518 -2.511 26.209 1.00 62.94 312 ARG A O 1
ATOM 2517 N N . SER A 1 313 ? -34.557 -3.875 24.426 1.00 65.44 313 SER A N 1
ATOM 2518 C CA . SER A 1 313 ? -34.468 -5.120 25.185 1.00 65.44 313 SER A CA 1
ATOM 2519 C C . SER A 1 313 ? -33.095 -5.736 24.950 1.00 65.44 313 SER A C 1
ATOM 2521 O O . SER A 1 313 ? -32.597 -5.754 23.821 1.00 65.44 313 SER A O 1
ATOM 2523 N N . THR A 1 314 ? -32.496 -6.279 26.008 1.00 67.81 314 THR A N 1
ATOM 2524 C CA . THR A 1 314 ? -31.167 -6.910 25.981 1.00 67.81 314 THR A CA 1
ATOM 2525 C C . THR A 1 314 ? -31.049 -7.988 24.896 1.00 67.81 314 THR A C 1
ATOM 2527 O O . THR A 1 314 ? -29.996 -8.153 24.276 1.00 67.81 314 THR A O 1
ATOM 2530 N N . GLU A 1 315 ? -32.145 -8.697 24.610 1.00 73.38 315 GLU A N 1
ATOM 2531 C CA . GLU A 1 315 ? -32.195 -9.732 23.575 1.00 73.38 315 GLU A CA 1
ATOM 2532 C C . GLU A 1 315 ? -32.131 -9.152 22.148 1.00 73.38 315 GLU A C 1
ATOM 2534 O O . GLU A 1 315 ? -31.423 -9.685 21.290 1.00 73.38 315 GLU A O 1
ATOM 2539 N N . LYS A 1 316 ? -32.827 -8.034 21.885 1.00 75.75 316 LYS A N 1
ATOM 2540 C CA . LYS A 1 316 ? -32.797 -7.355 20.577 1.00 75.75 316 LYS A CA 1
ATOM 2541 C C . LYS A 1 316 ? -31.443 -6.695 20.320 1.00 75.75 316 LYS A C 1
ATOM 2543 O O . LYS A 1 316 ? -30.926 -6.794 19.208 1.00 75.75 316 LYS A O 1
ATOM 2548 N N . ASP A 1 317 ? -30.842 -6.104 21.351 1.00 78.56 317 ASP A N 1
ATOM 2549 C CA . ASP A 1 317 ? -29.513 -5.492 21.268 1.00 78.56 317 ASP A CA 1
ATOM 2550 C C . ASP A 1 317 ? -28.427 -6.537 20.970 1.00 78.56 317 ASP A C 1
ATOM 2552 O O . ASP A 1 317 ? -27.564 -6.312 20.123 1.00 78.56 317 ASP A O 1
ATOM 2556 N N . THR A 1 318 ? -28.504 -7.723 21.583 1.00 81.44 318 THR A N 1
ATOM 2557 C CA . THR A 1 318 ? -27.529 -8.799 21.334 1.00 81.44 318 THR A CA 1
ATOM 2558 C C . THR A 1 318 ? -27.613 -9.317 19.896 1.00 81.44 318 THR A C 1
ATOM 2560 O O . THR A 1 318 ? -26.586 -9.449 19.233 1.00 81.44 318 THR A O 1
ATOM 2563 N N . LYS A 1 319 ? -28.823 -9.546 19.363 1.00 85.75 319 LYS A N 1
ATOM 2564 C CA . LYS A 1 319 ? -29.002 -9.965 17.959 1.00 85.75 319 LYS A CA 1
ATOM 2565 C C . LYS A 1 319 ? -28.484 -8.901 16.989 1.00 85.75 319 LYS A C 1
ATOM 2567 O O . LYS A 1 319 ? -27.790 -9.235 16.032 1.00 85.75 319 LYS A O 1
ATOM 2572 N N . ARG A 1 320 ? -28.762 -7.621 17.258 1.00 86.00 320 ARG A N 1
ATOM 2573 C CA . ARG A 1 320 ? -28.280 -6.494 16.445 1.00 86.00 320 ARG A CA 1
ATOM 2574 C C . ARG A 1 320 ? -26.752 -6.401 16.441 1.00 86.00 320 ARG A C 1
ATOM 2576 O O . ARG A 1 320 ? -26.166 -6.256 15.373 1.00 86.00 320 ARG A O 1
ATOM 2583 N N . LEU A 1 321 ? -26.112 -6.573 17.601 1.00 87.19 321 LEU A N 1
ATOM 2584 C CA . LEU A 1 321 ? -24.652 -6.628 17.716 1.00 87.19 321 LEU A CA 1
ATOM 2585 C C . LEU A 1 321 ? -24.052 -7.761 16.879 1.00 87.19 321 LEU A C 1
ATOM 2587 O O . LEU A 1 321 ? -23.046 -7.552 16.209 1.00 87.19 321 LEU A O 1
ATOM 2591 N N . VAL A 1 322 ? -24.665 -8.948 16.896 1.00 89.94 322 VAL A N 1
ATOM 2592 C CA . VAL A 1 322 ? -24.188 -10.098 16.113 1.00 89.94 322 VAL A CA 1
ATOM 2593 C C . VAL A 1 322 ? -24.256 -9.811 14.613 1.00 89.94 322 VAL A C 1
ATOM 2595 O O . VAL A 1 322 ? -23.270 -10.039 13.919 1.00 89.94 322 VAL A O 1
ATOM 2598 N N . TYR A 1 323 ? -25.362 -9.252 14.111 1.00 90.56 323 TYR A N 1
ATOM 2599 C CA . TYR A 1 323 ? -25.472 -8.879 12.694 1.00 90.56 323 TYR A CA 1
ATOM 2600 C C . TYR A 1 323 ? -24.442 -7.822 12.282 1.00 90.56 323 TYR A C 1
ATOM 2602 O O . TYR A 1 323 ? -23.806 -7.955 11.238 1.00 90.56 323 TYR A O 1
ATOM 2610 N N . TYR A 1 324 ? -24.238 -6.802 13.116 1.00 91.69 324 TYR A N 1
ATOM 2611 C CA . TYR A 1 324 ? -23.225 -5.773 12.884 1.00 91.69 324 TYR A CA 1
ATOM 2612 C C . TYR A 1 324 ? -21.803 -6.330 12.892 1.00 91.69 324 TYR A C 1
ATOM 2614 O O . TYR A 1 324 ? -21.007 -5.982 12.025 1.00 91.69 324 TYR A O 1
ATOM 2622 N N . SER A 1 325 ? -21.508 -7.240 13.820 1.00 91.50 325 SER A N 1
ATOM 2623 C CA . SER A 1 325 ? -20.219 -7.926 13.901 1.00 91.50 325 SER A CA 1
ATOM 2624 C C . SER A 1 325 ? -19.960 -8.799 12.673 1.00 91.50 325 SER A C 1
ATOM 2626 O O . SER A 1 325 ? -18.892 -8.715 12.072 1.00 91.50 325 SER A O 1
ATOM 2628 N N . LEU A 1 326 ? -20.953 -9.582 12.236 1.00 93.75 326 LEU A N 1
ATOM 2629 C CA . LEU A 1 326 ? -20.845 -10.392 11.021 1.00 93.75 326 LEU A CA 1
ATOM 2630 C C . LEU A 1 326 ? -20.541 -9.521 9.800 1.00 93.75 326 LEU A C 1
ATOM 2632 O O . LEU A 1 326 ? -19.621 -9.831 9.051 1.00 93.75 326 LEU A O 1
ATOM 2636 N N . TYR A 1 327 ? -21.256 -8.410 9.630 1.00 93.94 327 TYR A N 1
ATOM 2637 C CA . TYR A 1 327 ? -20.996 -7.468 8.543 1.00 93.94 327 TYR A CA 1
ATOM 2638 C C . TYR A 1 327 ? -19.577 -6.880 8.614 1.00 93.94 327 TYR A C 1
ATOM 2640 O O . TYR A 1 327 ? -18.823 -6.960 7.645 1.00 93.94 327 TYR A O 1
ATOM 2648 N N . ALA A 1 328 ? -19.190 -6.342 9.773 1.00 93.88 328 ALA A N 1
ATOM 2649 C CA . ALA A 1 328 ? -17.934 -5.619 9.926 1.00 93.88 328 ALA A CA 1
ATOM 2650 C C . ALA A 1 328 ? -16.683 -6.504 9.866 1.00 93.88 328 ALA A C 1
ATOM 2652 O O . ALA A 1 328 ? -15.617 -5.992 9.546 1.00 93.88 328 ALA A O 1
ATOM 2653 N N . TRP A 1 329 ? -16.791 -7.810 10.130 1.00 94.00 329 TRP A N 1
ATOM 2654 C CA . TRP A 1 329 ? -15.669 -8.747 10.004 1.00 94.00 329 TRP A CA 1
ATOM 2655 C C . TRP A 1 329 ? -15.630 -9.480 8.660 1.00 94.00 329 TRP A C 1
ATOM 2657 O O . TRP A 1 329 ? -14.554 -9.662 8.090 1.00 94.00 329 TRP A O 1
ATOM 2667 N N . ILE A 1 330 ? -16.784 -9.891 8.124 1.00 94.94 330 ILE A N 1
ATOM 2668 C CA . ILE A 1 330 ? -16.835 -10.700 6.897 1.00 94.94 330 ILE A CA 1
ATOM 2669 C C . ILE A 1 330 ? -16.561 -9.842 5.658 1.00 94.94 330 ILE A C 1
ATOM 2671 O O . ILE A 1 330 ? -15.839 -10.283 4.766 1.00 94.94 330 ILE A O 1
ATOM 2675 N N . CYS A 1 331 ? -17.084 -8.614 5.586 1.00 94.06 331 CYS A N 1
ATOM 2676 C CA . CYS A 1 331 ? -16.862 -7.747 4.425 1.00 94.06 331 CYS A CA 1
ATOM 2677 C C . CYS A 1 331 ? -15.371 -7.425 4.178 1.00 94.06 331 CYS A C 1
ATOM 2679 O O . CYS A 1 331 ? -14.921 -7.639 3.048 1.00 94.06 331 CYS A O 1
ATOM 2681 N N . PRO A 1 332 ? -14.568 -7.005 5.182 1.00 94.38 332 PRO A N 1
ATOM 2682 C CA . PRO A 1 332 ? -13.117 -6.875 5.022 1.00 94.38 332 PRO A CA 1
ATOM 2683 C C . PRO A 1 332 ? -12.443 -8.165 4.562 1.00 94.38 332 PRO A C 1
ATOM 2685 O O . PRO A 1 332 ? -11.582 -8.122 3.687 1.00 94.38 332 PRO A O 1
ATOM 2688 N N . LEU A 1 333 ? -12.839 -9.313 5.127 1.00 94.19 333 LEU A N 1
ATOM 2689 C CA . LEU A 1 333 ? -12.254 -10.607 4.779 1.00 94.19 333 LEU A CA 1
ATOM 2690 C C . LEU A 1 333 ? -12.455 -10.912 3.290 1.00 94.19 333 LEU A C 1
ATOM 2692 O O . LEU A 1 333 ? -11.503 -11.267 2.603 1.00 94.19 333 LEU A O 1
ATOM 2696 N N . ILE A 1 334 ? -13.672 -10.708 2.778 1.00 94.69 334 ILE A N 1
ATOM 2697 C CA . ILE A 1 334 ? -13.987 -10.902 1.358 1.00 94.69 334 ILE A CA 1
ATOM 2698 C C . ILE A 1 334 ? -13.106 -9.996 0.490 1.00 94.69 334 ILE A C 1
ATOM 2700 O O . ILE A 1 334 ? -12.472 -10.486 -0.442 1.00 94.69 334 ILE A O 1
ATOM 2704 N N . ILE A 1 335 ? -12.997 -8.707 0.820 1.00 93.00 335 ILE A N 1
ATOM 2705 C CA . ILE A 1 335 ? -12.181 -7.753 0.051 1.00 93.00 335 ILE A CA 1
ATOM 2706 C C . ILE A 1 335 ? -10.712 -8.192 0.018 1.00 93.00 335 ILE A C 1
ATOM 2708 O O . ILE A 1 335 ? -10.129 -8.293 -1.059 1.00 93.00 335 ILE A O 1
ATOM 2712 N N . VAL A 1 336 ? -10.131 -8.534 1.171 1.00 93.50 336 VAL A N 1
ATOM 2713 C CA . VAL A 1 336 ? -8.734 -8.986 1.267 1.00 93.50 336 VAL A CA 1
ATOM 2714 C C . VAL A 1 336 ? -8.515 -10.272 0.470 1.00 93.50 336 VAL A C 1
ATOM 2716 O O . VAL A 1 336 ? -7.525 -10.386 -0.249 1.00 93.50 336 VAL A O 1
ATOM 2719 N N . THR A 1 337 ? -9.439 -11.236 0.547 1.00 91.25 337 THR A N 1
ATOM 2720 C CA . THR A 1 337 ? -9.322 -12.485 -0.223 1.00 91.25 337 THR A CA 1
ATOM 2721 C C . THR A 1 337 ? -9.364 -12.239 -1.726 1.00 91.25 337 THR A C 1
ATOM 2723 O O . THR A 1 337 ? -8.570 -12.829 -2.451 1.00 91.25 337 THR A O 1
ATOM 2726 N N . ILE A 1 338 ? -10.220 -11.329 -2.198 1.00 90.75 338 ILE A N 1
ATOM 2727 C CA . ILE A 1 338 ? -10.281 -10.939 -3.610 1.00 90.75 338 ILE A CA 1
ATOM 2728 C C . ILE A 1 338 ? -8.958 -10.289 -4.034 1.00 90.75 338 ILE A C 1
ATOM 2730 O O . ILE A 1 338 ? -8.390 -10.684 -5.052 1.00 90.75 338 ILE A O 1
ATOM 2734 N N . SER A 1 339 ? -8.424 -9.361 -3.234 1.00 88.00 339 SER A N 1
ATOM 2735 C CA . SER A 1 339 ? -7.125 -8.724 -3.489 1.00 88.00 339 SER A CA 1
ATOM 2736 C C . SER A 1 339 ? -5.988 -9.747 -3.588 1.00 88.00 339 SER A C 1
ATOM 2738 O O . SER A 1 339 ? -5.177 -9.684 -4.511 1.00 88.00 339 SER A O 1
ATOM 2740 N N . LEU A 1 340 ? -5.961 -10.739 -2.692 1.00 87.19 340 LEU A N 1
ATOM 2741 C CA . LEU A 1 340 ? -4.978 -11.825 -2.733 1.00 87.19 340 LEU A CA 1
ATOM 2742 C C . LEU A 1 340 ? -5.145 -12.697 -3.979 1.00 87.19 340 LEU A C 1
ATOM 2744 O O . LEU A 1 340 ? -4.161 -13.007 -4.646 1.00 87.19 340 LEU A O 1
ATOM 2748 N N . VAL A 1 341 ? -6.377 -13.065 -4.335 1.00 87.94 341 VAL A N 1
ATOM 2749 C CA . VAL A 1 341 ? -6.649 -13.851 -5.547 1.00 87.94 341 VAL A CA 1
ATOM 2750 C C . VAL A 1 341 ? -6.163 -13.109 -6.791 1.00 87.94 341 VAL A C 1
ATOM 2752 O O . VAL A 1 341 ? -5.516 -13.721 -7.635 1.00 87.94 341 VAL A O 1
ATOM 2755 N N . PHE A 1 342 ? -6.393 -11.797 -6.889 1.00 82.06 342 PHE A N 1
ATOM 2756 C CA . PHE A 1 342 ? -5.869 -10.993 -7.997 1.00 82.06 342 PHE A CA 1
ATOM 2757 C C . PHE A 1 342 ? -4.342 -10.951 -8.036 1.00 82.06 342 PHE A C 1
ATOM 2759 O O . PHE A 1 342 ? -3.767 -10.955 -9.124 1.00 82.06 342 PHE A O 1
ATOM 2766 N N . GLN A 1 343 ? -3.685 -10.938 -6.877 1.00 78.00 343 GLN A N 1
ATOM 2767 C CA . GLN A 1 343 ? -2.228 -10.921 -6.801 1.00 78.00 343 GLN A CA 1
ATOM 2768 C C . GLN A 1 343 ? -1.591 -12.272 -7.169 1.00 78.00 343 GLN A C 1
ATOM 2770 O O . GLN A 1 343 ? -0.515 -12.291 -7.766 1.00 78.00 343 GLN A O 1
ATOM 2775 N N . TYR A 1 344 ? -2.251 -13.393 -6.859 1.00 74.44 344 TYR A N 1
ATOM 2776 C CA . TYR A 1 344 ? -1.754 -14.748 -7.142 1.00 74.44 344 TYR A CA 1
ATOM 2777 C C . TYR A 1 344 ? -2.303 -15.372 -8.438 1.00 74.44 344 TYR A C 1
ATOM 2779 O O . TYR A 1 344 ? -1.861 -16.456 -8.823 1.00 74.44 344 TYR A O 1
ATOM 2787 N N . ALA A 1 345 ? -3.237 -14.717 -9.134 1.00 77.44 345 ALA A N 1
ATOM 2788 C CA . ALA A 1 345 ? -3.756 -15.193 -10.413 1.00 77.44 345 ALA A CA 1
ATOM 2789 C C . ALA A 1 345 ? -2.688 -15.074 -11.527 1.00 77.44 345 ALA A C 1
ATOM 2791 O O . ALA A 1 345 ? -2.235 -13.966 -11.838 1.00 77.44 345 ALA A O 1
ATOM 2792 N N . PRO A 1 346 ? -2.290 -16.184 -12.180 1.00 50.16 346 PRO A N 1
ATOM 2793 C CA . PRO A 1 346 ? -1.294 -16.157 -13.245 1.00 50.16 346 PRO A CA 1
ATOM 2794 C C . PRO A 1 346 ? -1.886 -15.504 -14.504 1.00 50.16 346 PRO A C 1
ATOM 2796 O O . PRO A 1 346 ? -2.720 -16.097 -15.183 1.00 50.16 346 PRO A O 1
ATOM 2799 N N . GLY A 1 347 ? -1.462 -14.275 -14.820 1.00 55.66 347 GLY A N 1
ATOM 2800 C CA . GLY A 1 347 ? -1.802 -13.629 -16.098 1.00 55.66 347 GLY A CA 1
ATOM 2801 C C . GLY A 1 347 ? -1.773 -12.099 -16.139 1.00 55.66 347 GLY A C 1
ATOM 2802 O O . GLY A 1 347 ? -1.600 -11.544 -17.218 1.00 55.66 347 GLY A O 1
ATOM 2803 N N . ASN A 1 348 ? -1.875 -11.398 -15.001 1.00 48.50 348 ASN A N 1
ATOM 2804 C CA . ASN A 1 348 ? -2.166 -9.953 -14.994 1.00 48.50 348 ASN A CA 1
ATOM 2805 C C . ASN A 1 348 ? -1.154 -9.092 -14.207 1.00 48.50 348 ASN A C 1
ATOM 2807 O O . ASN A 1 348 ? -1.535 -8.114 -13.562 1.00 48.50 348 ASN A O 1
ATOM 2811 N N . HIS A 1 349 ? 0.150 -9.386 -14.293 1.00 53.62 349 HIS A N 1
ATOM 2812 C CA . HIS A 1 349 ? 1.200 -8.567 -13.654 1.00 53.62 349 HIS A CA 1
ATOM 2813 C C . HIS A 1 349 ? 1.181 -7.078 -14.071 1.00 53.62 349 HIS A C 1
ATOM 2815 O O . HIS A 1 349 ? 1.682 -6.233 -13.333 1.00 53.62 349 HIS A O 1
ATOM 2821 N N . ALA A 1 350 ? 0.554 -6.738 -15.204 1.00 45.94 350 ALA A N 1
ATOM 2822 C CA . ALA A 1 350 ? 0.373 -5.356 -15.656 1.00 45.94 350 ALA A CA 1
ATOM 2823 C C . ALA A 1 350 ? -0.736 -4.581 -14.908 1.00 45.94 350 ALA A C 1
ATOM 2825 O O . ALA A 1 350 ? -0.679 -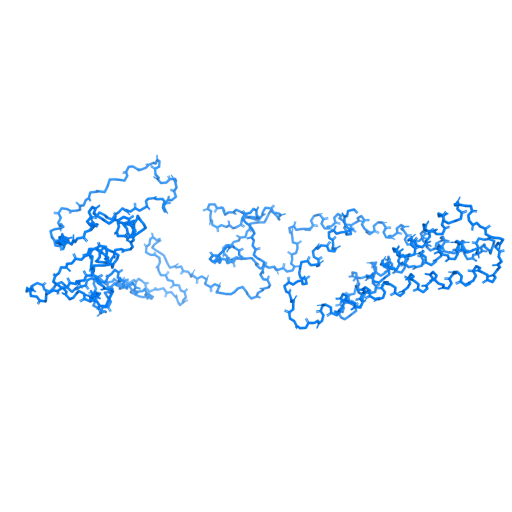3.357 -14.852 1.00 45.94 350 ALA A O 1
ATOM 2826 N N . LEU A 1 351 ? -1.725 -5.259 -14.307 1.00 45.44 351 LEU A N 1
ATOM 2827 C CA . LEU A 1 351 ? -2.799 -4.607 -13.535 1.00 45.44 351 LEU A CA 1
ATOM 2828 C C . LEU A 1 351 ? -2.425 -4.416 -12.055 1.00 45.44 351 LEU A C 1
ATOM 2830 O O . LEU A 1 351 ? -2.870 -3.457 -11.427 1.00 45.44 351 LEU A O 1
ATOM 2834 N N . SER A 1 352 ? -1.558 -5.281 -11.515 1.00 46.53 352 SER A N 1
ATOM 2835 C CA . SER A 1 352 ? -1.086 -5.201 -10.124 1.00 46.53 352 SER A CA 1
ATOM 2836 C C . SER A 1 352 ? -0.271 -3.934 -9.840 1.00 46.53 352 SER A C 1
ATOM 2838 O O . SER A 1 352 ? -0.429 -3.344 -8.777 1.00 46.53 352 SER A O 1
ATOM 2840 N N . GLN A 1 353 ? 0.574 -3.486 -10.778 1.00 44.56 353 GLN A N 1
ATOM 2841 C CA . GLN A 1 353 ? 1.412 -2.294 -10.566 1.00 44.56 353 GLN A CA 1
ATOM 2842 C C . GLN A 1 353 ? 0.623 -0.978 -10.560 1.00 44.56 353 GLN A C 1
ATOM 2844 O O . GLN A 1 353 ? 1.105 0.009 -10.006 1.00 44.56 353 GLN A O 1
ATOM 2849 N N . ASN A 1 354 ? -0.565 -0.950 -11.171 1.00 39.31 354 ASN A N 1
ATOM 2850 C CA . ASN A 1 354 ? -1.413 0.241 -11.175 1.00 39.31 354 ASN A CA 1
ATOM 2851 C C . ASN A 1 354 ? -2.239 0.336 -9.883 1.00 39.31 354 ASN A C 1
ATOM 2853 O O . ASN A 1 354 ? -2.268 1.397 -9.272 1.00 39.31 354 ASN A O 1
ATOM 2857 N N . MET A 1 355 ? -2.789 -0.777 -9.380 1.00 42.06 355 MET A N 1
ATOM 2858 C CA . MET A 1 355 ? -3.541 -0.765 -8.113 1.00 42.06 355 MET A CA 1
ATOM 2859 C C . MET A 1 355 ? -2.667 -0.517 -6.870 1.00 42.06 355 MET A C 1
ATOM 2861 O O . MET A 1 355 ? -3.130 0.125 -5.932 1.00 42.06 355 MET A O 1
ATOM 2865 N N . GLU A 1 356 ? -1.406 -0.968 -6.850 1.00 42.75 356 GLU A N 1
ATOM 2866 C CA . GLU A 1 356 ? -0.482 -0.697 -5.730 1.00 42.75 356 GLU A CA 1
ATOM 2867 C C . GLU A 1 356 ? -0.156 0.801 -5.599 1.00 42.75 356 GLU A C 1
ATOM 2869 O O . GLU A 1 356 ? -0.077 1.330 -4.490 1.00 42.75 356 GLU A O 1
ATOM 2874 N N . LYS A 1 357 ? -0.039 1.509 -6.731 1.00 33.66 357 LYS A N 1
ATOM 2875 C CA . LYS A 1 357 ? 0.161 2.965 -6.753 1.00 33.66 357 LYS A CA 1
ATOM 2876 C C . LYS A 1 357 ? -1.084 3.710 -6.279 1.00 33.66 357 LYS A C 1
ATOM 2878 O O . LYS A 1 357 ? -0.957 4.633 -5.481 1.00 33.66 357 LYS A O 1
ATOM 2883 N N . ASP A 1 358 ? -2.268 3.283 -6.705 1.00 35.00 358 ASP A N 1
ATOM 2884 C CA . ASP A 1 358 ? -3.520 3.964 -6.360 1.00 35.00 358 ASP A CA 1
ATOM 2885 C C . ASP A 1 358 ? -3.933 3.734 -4.893 1.00 35.00 358 ASP A C 1
ATOM 2887 O O . ASP A 1 358 ? -4.454 4.643 -4.247 1.00 35.00 358 ASP A O 1
ATOM 2891 N N . PHE A 1 359 ? -3.644 2.558 -4.321 1.00 38.75 359 PHE A N 1
ATOM 2892 C CA . PHE A 1 359 ? -3.963 2.258 -2.920 1.00 38.75 359 PHE A CA 1
ATOM 2893 C C . PHE A 1 359 ? -3.089 3.042 -1.926 1.00 38.75 359 PHE A C 1
ATOM 2895 O O . PHE A 1 359 ? -3.606 3.574 -0.943 1.00 38.75 359 PHE A O 1
ATOM 2902 N N . PHE A 1 360 ? -1.782 3.174 -2.189 1.00 35.47 360 PHE A N 1
ATOM 2903 C CA . PHE A 1 360 ? -0.896 3.986 -1.342 1.00 35.47 360 PHE A CA 1
ATOM 2904 C C . PHE A 1 360 ? -1.152 5.490 -1.488 1.00 35.47 360 PHE A C 1
ATOM 2906 O O . PHE A 1 360 ? -1.045 6.217 -0.505 1.00 35.47 360 PHE A O 1
ATOM 2913 N N . VAL A 1 361 ? -1.551 5.961 -2.674 1.00 34.59 361 VAL A N 1
ATOM 2914 C CA . VAL A 1 361 ? -1.982 7.357 -2.860 1.00 34.59 361 VAL A CA 1
ATOM 2915 C C . VAL A 1 361 ? -3.286 7.640 -2.100 1.00 34.59 361 VAL A C 1
ATOM 2917 O O . VAL A 1 361 ? -3.427 8.714 -1.525 1.00 34.59 361 VAL A O 1
ATOM 2920 N N . GLY A 1 362 ? -4.207 6.673 -2.020 1.00 28.12 362 GLY A N 1
ATOM 2921 C CA . GLY A 1 362 ? -5.479 6.821 -1.303 1.00 28.12 362 GLY A CA 1
ATOM 2922 C C . GLY A 1 362 ? -5.375 6.880 0.227 1.00 28.12 362 GLY A C 1
ATOM 2923 O O . GLY A 1 362 ? -6.263 7.439 0.862 1.00 28.12 362 GLY A O 1
ATOM 2924 N N . LEU A 1 363 ? -4.304 6.346 0.827 1.00 33.84 363 LEU A N 1
ATOM 2925 C CA . LEU A 1 363 ? -4.056 6.435 2.276 1.00 33.84 363 LEU A CA 1
ATOM 2926 C C . LEU A 1 363 ? -3.305 7.711 2.696 1.00 33.84 363 LEU A C 1
ATOM 2928 O O . LEU A 1 363 ? -3.062 7.912 3.884 1.00 33.84 363 LEU A O 1
ATOM 2932 N N . GLN A 1 364 ? -2.912 8.547 1.733 1.00 32.50 364 GLN A N 1
ATOM 2933 C CA . GLN A 1 364 ? -2.058 9.716 1.948 1.00 32.50 364 GLN A CA 1
ATOM 2934 C C . GLN A 1 364 ? -2.770 11.050 1.662 1.00 32.50 364 GLN A C 1
ATOM 2936 O O . GLN A 1 364 ? -2.101 12.070 1.482 1.00 32.50 364 GLN A O 1
ATOM 2941 N N . ILE A 1 365 ? -4.110 11.033 1.638 1.00 30.12 365 ILE A N 1
ATOM 2942 C CA . ILE A 1 365 ? -4.987 12.214 1.562 1.00 30.12 365 ILE A CA 1
ATOM 2943 C C . ILE A 1 365 ? -5.645 12.451 2.918 1.00 30.12 365 ILE A C 1
ATOM 2945 O O . ILE A 1 365 ? -6.206 11.477 3.470 1.00 30.12 365 ILE A O 1
#